Protein AF-A0A6C0CA56-F1 (afdb_monomer_lite)

Radius of gyration: 20.07 Å; chains: 1; bounding box: 47×35×58 Å

Organism: NCBI:txid1070528

Secondary structure (DSSP, 8-state):
------EEEEEEEEEEEEEEEE-SSS-EEEEEEEEEEEEEEEEEEEEEEE-SEEEEEEEEEE--EEEEEE--EEEEEEEEEEEEEEEEEE--EEEEEEEEEEEEE--B-SSS-B---EE--EEEEEEEEEEEEEEEEEES-EEEEEEEEEEEEEEEEEES-EEEEEEEEEEEEEEEEEEEEEEEEEEEEEEEEEEEEEEEEEEEEEEEEEEEEEEEEEEEEEEEE-SEEEEEEEEEEEESSEEEE-SEEEEEE-----

pLDDT: mean 71.98, std 17.32, range [28.55, 93.06]

Sequence (258 aa):
MLFRNLFDFTGKNCIARRFEYVAGKNCIARRFEYVAGENCTAIRFECVNIGLFNVTDKICIAIRFECVNICPFNVTGKNCIARRFECVNIGPFNVTGKICIARRFECVSIARRFECVNIGPFNVTGKICIARRFECTNICPFNVTGKTCTARRFECAKICPFNVAGKNCIARRFECANIYLFNVTGKNCITRRFEYVNICLFNITCKNCIARRFECANIYLFNVTGKNCIARRFECDNICPFNVTGKNCIARFEYVNI

Structure (mmCIF, N/CA/C/O backbone):
data_AF-A0A6C0CA56-F1
#
_entry.id   AF-A0A6C0CA56-F1
#
loop_
_atom_site.group_PDB
_atom_site.id
_atom_site.type_symbol
_atom_site.label_atom_id
_atom_site.label_alt_id
_atom_site.label_comp_id
_atom_site.label_asym_id
_atom_site.label_entity_id
_atom_site.label_seq_id
_atom_site.pdbx_PDB_ins_code
_atom_site.Cartn_x
_atom_site.Cartn_y
_atom_site.Cartn_z
_atom_site.occupancy
_atom_site.B_iso_or_equiv
_atom_site.auth_seq_id
_atom_site.auth_comp_id
_atom_site.auth_asym_id
_atom_site.auth_atom_id
_atom_site.pdbx_PDB_model_num
ATOM 1 N N . MET A 1 1 ? 5.883 -14.970 -30.082 1.00 30.45 1 MET A N 1
ATOM 2 C CA . MET A 1 1 ? 5.467 -13.550 -30.073 1.00 30.45 1 MET A CA 1
ATOM 3 C C . MET A 1 1 ? 6.719 -12.719 -29.824 1.00 30.45 1 MET A C 1
ATOM 5 O O . MET A 1 1 ? 7.341 -12.901 -28.787 1.00 30.45 1 MET A O 1
ATOM 9 N N . LEU A 1 2 ? 7.159 -11.928 -30.805 1.00 28.55 2 LEU A N 1
ATOM 10 C CA . LEU A 1 2 ? 8.339 -11.063 -30.687 1.00 28.55 2 LEU A CA 1
ATOM 11 C C . LEU A 1 2 ? 8.009 -9.900 -29.739 1.00 28.55 2 LEU A C 1
ATOM 13 O O . LEU A 1 2 ? 7.189 -9.051 -30.084 1.00 28.55 2 LEU A O 1
ATOM 17 N N . PHE A 1 3 ? 8.622 -9.863 -28.554 1.00 35.88 3 PHE A N 1
ATOM 18 C CA . PHE A 1 3 ? 8.651 -8.649 -27.738 1.00 35.88 3 PHE A CA 1
ATOM 19 C C . PHE A 1 3 ? 9.532 -7.626 -28.469 1.00 35.88 3 PHE A C 1
ATOM 21 O O . PHE A 1 3 ? 10.742 -7.814 -28.586 1.00 35.88 3 PHE A O 1
ATOM 28 N N . ARG A 1 4 ? 8.923 -6.572 -29.025 1.00 36.69 4 ARG A N 1
ATOM 29 C CA . ARG A 1 4 ? 9.661 -5.388 -29.484 1.00 36.69 4 ARG A CA 1
ATOM 30 C C . ARG A 1 4 ? 10.005 -4.581 -28.235 1.00 36.69 4 ARG A C 1
ATOM 32 O O . ARG A 1 4 ? 9.112 -4.008 -27.627 1.00 36.69 4 ARG A O 1
ATOM 39 N N . ASN A 1 5 ? 11.275 -4.561 -27.844 1.00 44.81 5 ASN A N 1
ATOM 40 C CA . ASN A 1 5 ? 11.721 -3.762 -26.705 1.00 44.81 5 ASN A CA 1
ATOM 41 C C . ASN A 1 5 ? 11.685 -2.277 -27.108 1.00 44.81 5 ASN A C 1
ATOM 43 O O . ASN A 1 5 ? 12.534 -1.830 -27.879 1.00 44.81 5 ASN A O 1
ATOM 47 N N . LEU A 1 6 ? 10.680 -1.538 -26.635 1.00 46.81 6 LEU A N 1
ATOM 48 C CA . LEU A 1 6 ? 10.557 -0.091 -26.824 1.00 46.81 6 LEU A CA 1
ATOM 49 C C . LEU A 1 6 ? 10.975 0.603 -25.520 1.00 46.81 6 LEU A C 1
ATOM 51 O O . LEU A 1 6 ? 10.419 0.296 -24.464 1.00 46.81 6 LEU A O 1
ATOM 55 N N . PHE A 1 7 ? 11.947 1.513 -25.595 1.00 55.81 7 PHE A N 1
ATOM 56 C CA . PHE A 1 7 ? 12.409 2.318 -24.464 1.00 55.81 7 PHE A CA 1
ATOM 57 C C . PHE A 1 7 ? 12.315 3.797 -24.833 1.00 55.81 7 PHE A C 1
ATOM 59 O O . PHE A 1 7 ? 13.083 4.269 -25.667 1.00 55.81 7 PHE A O 1
ATOM 66 N N . ASP A 1 8 ? 11.402 4.521 -24.187 1.00 54.59 8 ASP A N 1
ATOM 67 C CA . ASP A 1 8 ? 11.171 5.943 -24.459 1.00 54.59 8 ASP A CA 1
ATOM 68 C C . ASP A 1 8 ? 11.558 6.801 -23.242 1.00 54.59 8 ASP A C 1
ATOM 70 O O . ASP A 1 8 ? 10.941 6.703 -22.172 1.00 54.59 8 ASP A O 1
ATOM 74 N N . PHE A 1 9 ? 12.559 7.670 -23.420 1.00 57.56 9 PHE A N 1
ATOM 75 C CA . PHE A 1 9 ? 12.998 8.666 -22.437 1.00 57.56 9 PHE A CA 1
ATOM 76 C C . PHE A 1 9 ? 12.739 10.082 -22.940 1.00 57.56 9 PHE A C 1
ATOM 78 O O . PHE A 1 9 ? 13.014 10.394 -24.096 1.00 57.56 9 PHE A O 1
ATOM 85 N N . THR A 1 10 ? 12.275 10.966 -22.060 1.00 50.28 10 THR A N 1
ATOM 86 C CA . THR A 1 10 ? 12.178 12.406 -22.342 1.00 50.28 10 THR A CA 1
ATOM 87 C C . THR A 1 10 ? 12.687 13.236 -21.164 1.00 50.28 10 THR A C 1
ATOM 89 O O . THR A 1 10 ? 12.633 12.793 -20.017 1.00 50.28 10 THR A O 1
ATOM 92 N N . GLY A 1 11 ? 13.205 14.433 -21.453 1.00 52.38 11 GLY A N 1
ATOM 93 C CA . GLY A 1 11 ? 13.788 15.363 -20.477 1.00 52.38 11 GLY A CA 1
ATOM 94 C C . GLY A 1 11 ? 15.074 16.010 -21.004 1.00 52.38 11 GLY A C 1
ATOM 95 O O . GLY A 1 11 ? 15.651 15.541 -21.986 1.00 52.38 11 GLY A O 1
ATOM 96 N N . LYS A 1 12 ? 15.519 17.113 -20.388 1.00 45.72 12 LYS A N 1
ATOM 97 C CA . LYS A 1 12 ? 16.787 17.763 -20.769 1.00 45.72 12 LYS A CA 1
ATOM 98 C C . LYS A 1 12 ? 17.943 17.002 -20.127 1.00 45.72 12 LYS A C 1
ATOM 100 O O . LYS A 1 12 ? 17.868 16.673 -18.952 1.00 45.72 12 LYS A O 1
ATOM 105 N N . ASN A 1 13 ? 19.016 16.741 -20.873 1.00 47.12 13 ASN A N 1
ATOM 106 C CA . ASN A 1 13 ? 20.221 16.066 -20.368 1.00 47.12 13 ASN A CA 1
ATOM 107 C C . ASN A 1 13 ? 19.969 14.686 -19.729 1.00 47.12 13 ASN A C 1
ATOM 109 O O . ASN A 1 13 ? 20.753 14.272 -18.880 1.00 47.12 13 ASN A O 1
ATOM 113 N N . CYS A 1 14 ? 18.895 13.974 -20.100 1.00 45.34 14 CYS A N 1
ATOM 114 C CA . CYS A 1 14 ? 18.674 12.617 -19.604 1.00 45.34 14 CYS A CA 1
ATOM 115 C C . CYS A 1 14 ? 19.701 11.663 -20.221 1.00 45.34 14 CYS A C 1
ATOM 117 O O . CYS A 1 14 ? 19.661 11.374 -21.415 1.00 45.34 14 CYS A O 1
ATOM 119 N N . ILE A 1 15 ? 20.621 11.175 -19.398 1.00 48.47 15 ILE A N 1
ATOM 120 C CA . ILE A 1 15 ? 21.641 10.200 -19.764 1.00 48.47 15 ILE A CA 1
ATOM 121 C C . ILE A 1 15 ? 21.194 8.837 -19.234 1.00 48.47 15 ILE A C 1
ATOM 123 O O . ILE A 1 15 ? 20.974 8.677 -18.032 1.00 48.47 15 ILE A O 1
ATOM 127 N N . ALA A 1 16 ? 21.098 7.851 -20.126 1.00 51.62 16 ALA A N 1
ATOM 128 C CA . ALA A 1 16 ? 21.010 6.439 -19.769 1.00 51.62 16 ALA A CA 1
ATOM 129 C C . ALA A 1 16 ? 22.415 5.822 -19.859 1.00 51.62 16 ALA A C 1
ATOM 131 O O . ALA A 1 16 ? 23.057 5.908 -20.907 1.00 51.62 16 ALA A O 1
ATOM 132 N N . ARG A 1 17 ? 22.923 5.225 -18.772 1.00 44.53 17 ARG A N 1
ATOM 133 C CA . ARG A 1 17 ? 24.236 4.547 -18.766 1.00 44.53 17 ARG A CA 1
ATOM 134 C C . ARG A 1 17 ? 24.103 3.030 -18.610 1.00 44.53 17 ARG A C 1
ATOM 136 O O . ARG A 1 17 ? 23.331 2.551 -17.784 1.00 44.53 17 ARG A O 1
ATOM 143 N N . ARG A 1 18 ? 24.949 2.332 -19.387 1.00 44.62 18 ARG A N 1
ATOM 144 C CA . ARG A 1 18 ? 25.208 0.880 -19.432 1.00 44.62 18 ARG A CA 1
ATOM 145 C C . ARG A 1 18 ? 24.004 0.031 -19.860 1.00 44.62 18 ARG A C 1
ATOM 147 O O . ARG A 1 18 ? 23.212 -0.406 -19.037 1.00 44.62 18 ARG A O 1
ATOM 154 N N . PHE A 1 19 ? 23.926 -0.232 -21.166 1.00 50.56 19 PHE A N 1
ATOM 155 C CA . PHE A 1 19 ? 23.014 -1.200 -21.775 1.00 50.56 19 PHE A CA 1
ATOM 156 C C . PHE A 1 19 ? 23.756 -2.523 -21.977 1.00 50.56 19 PHE A C 1
ATOM 158 O O . PHE A 1 19 ? 24.541 -2.654 -22.912 1.00 50.56 19 PHE A O 1
ATOM 165 N N . GLU A 1 20 ? 23.519 -3.513 -21.121 1.00 41.56 20 GLU A N 1
ATOM 166 C CA . GLU A 1 20 ? 23.962 -4.884 -21.401 1.00 41.56 20 GLU A CA 1
ATOM 167 C C . GLU A 1 20 ? 22.787 -5.674 -21.985 1.00 41.56 20 GLU A C 1
ATOM 169 O O . GLU A 1 20 ? 21.896 -6.138 -21.265 1.00 41.56 20 GLU A O 1
ATOM 174 N N . TYR A 1 21 ? 22.774 -5.774 -23.318 1.00 40.03 21 TYR A N 1
ATOM 175 C CA . TYR A 1 21 ? 21.826 -6.578 -24.086 1.00 40.03 21 TYR A CA 1
ATOM 176 C C . TYR A 1 21 ? 22.416 -7.970 -24.326 1.00 40.03 21 TYR A C 1
ATOM 178 O O . TYR A 1 21 ? 23.494 -8.094 -24.904 1.00 40.03 21 TYR A O 1
ATOM 186 N N . VAL A 1 22 ? 21.707 -9.023 -23.915 1.00 33.75 22 VAL A N 1
ATOM 187 C CA . VAL A 1 22 ? 22.013 -10.395 -24.347 1.00 33.75 22 VAL A CA 1
ATOM 188 C C . VAL A 1 22 ? 20.868 -10.860 -25.238 1.00 33.75 22 VAL A C 1
ATOM 190 O O . VAL A 1 22 ? 19.745 -11.056 -24.770 1.00 33.75 22 VAL A O 1
ATOM 193 N N . ALA A 1 23 ? 21.149 -11.004 -26.534 1.00 32.09 23 ALA A N 1
ATOM 194 C CA . ALA A 1 23 ? 20.201 -11.533 -27.503 1.00 32.09 23 ALA A CA 1
ATOM 195 C C . ALA A 1 23 ? 19.952 -13.023 -27.217 1.00 32.09 23 ALA A C 1
ATOM 197 O O . ALA A 1 23 ? 20.856 -13.848 -27.312 1.00 32.09 23 ALA A O 1
ATOM 198 N N . GLY A 1 24 ? 18.719 -13.372 -26.866 1.00 32.03 24 GLY A N 1
ATOM 199 C CA . GLY A 1 24 ? 18.265 -14.747 -26.679 1.00 32.03 24 GLY A CA 1
ATOM 200 C C . GLY A 1 24 ? 16.739 -14.802 -26.685 1.00 32.03 24 GLY A C 1
ATOM 201 O O . GLY A 1 24 ? 16.084 -13.768 -26.541 1.00 32.03 24 GLY A O 1
ATOM 202 N N . LYS A 1 25 ? 16.152 -16.001 -26.840 1.00 28.66 25 LYS A N 1
ATOM 203 C CA . LYS A 1 25 ? 14.685 -16.222 -26.911 1.00 28.66 25 LYS A CA 1
ATOM 204 C C . LYS A 1 25 ? 13.897 -15.608 -25.733 1.00 28.66 25 LYS A C 1
ATOM 206 O O . LYS A 1 25 ? 12.698 -15.389 -25.863 1.00 28.66 25 LYS A O 1
ATOM 211 N N . ASN A 1 26 ? 14.586 -15.265 -24.643 1.00 33.22 26 ASN A N 1
ATOM 212 C CA . ASN A 1 26 ? 14.117 -14.437 -23.539 1.00 33.22 26 ASN A CA 1
ATOM 213 C C . ASN A 1 26 ? 14.968 -13.154 -23.507 1.00 33.22 26 ASN A C 1
ATOM 215 O O . ASN A 1 26 ? 16.133 -13.208 -23.123 1.00 33.22 26 ASN A O 1
ATOM 219 N N . CYS A 1 27 ? 14.427 -12.007 -23.927 1.00 33.91 27 CYS A N 1
ATOM 220 C CA . CYS A 1 27 ? 15.150 -10.731 -23.865 1.00 33.91 27 CYS A CA 1
ATOM 221 C C . CYS A 1 27 ? 15.417 -10.340 -22.400 1.00 33.91 27 CYS A C 1
ATOM 223 O O . CYS A 1 27 ? 14.483 -10.004 -21.672 1.00 33.91 27 CYS A O 1
ATOM 225 N N . ILE A 1 28 ? 16.682 -10.371 -21.971 1.00 33.94 28 ILE A N 1
ATOM 226 C CA . ILE A 1 28 ? 17.125 -9.933 -20.640 1.00 33.94 28 ILE A CA 1
ATOM 227 C C . ILE A 1 28 ? 17.873 -8.607 -20.814 1.00 33.94 28 ILE A C 1
ATOM 229 O O . ILE A 1 28 ? 18.960 -8.591 -21.391 1.00 33.94 28 ILE A O 1
ATOM 233 N N . ALA A 1 29 ? 17.324 -7.503 -20.300 1.00 41.00 29 ALA A N 1
ATOM 234 C CA . ALA A 1 29 ? 18.109 -6.290 -20.078 1.00 41.00 29 ALA A CA 1
ATOM 235 C C . ALA A 1 29 ? 18.867 -6.482 -18.757 1.00 41.00 29 ALA A C 1
ATOM 237 O O . ALA A 1 29 ? 18.287 -6.354 -17.676 1.00 41.00 29 ALA A O 1
ATOM 238 N N . ARG A 1 30 ? 20.148 -6.873 -18.827 1.00 35.72 30 ARG A N 1
ATOM 239 C CA . ARG A 1 30 ? 20.917 -7.292 -17.637 1.00 35.72 30 ARG A CA 1
ATOM 240 C C . ARG A 1 30 ? 21.148 -6.158 -16.637 1.00 35.72 30 ARG A C 1
ATOM 242 O O . ARG A 1 30 ? 21.208 -6.411 -15.435 1.00 35.72 30 ARG A O 1
ATOM 249 N N . ARG A 1 31 ? 21.243 -4.916 -17.108 1.00 39.56 31 ARG A N 1
ATOM 250 C CA . ARG A 1 31 ? 21.427 -3.724 -16.274 1.00 39.56 31 ARG A CA 1
ATOM 251 C C . ARG A 1 31 ? 20.832 -2.504 -16.956 1.00 39.56 31 ARG A C 1
ATOM 253 O O . ARG A 1 31 ? 21.108 -2.274 -18.126 1.00 39.56 31 ARG A O 1
ATOM 260 N N . PHE A 1 32 ? 20.052 -1.736 -16.201 1.00 49.31 32 PHE A N 1
ATOM 261 C CA . PHE A 1 32 ? 19.703 -0.351 -16.497 1.00 49.31 32 PHE A CA 1
ATOM 262 C C . PHE A 1 32 ? 20.191 0.471 -15.298 1.00 49.31 32 PHE A C 1
ATOM 264 O O . PHE A 1 32 ? 19.445 0.744 -14.363 1.00 49.31 32 PHE A O 1
ATOM 271 N N . GLU A 1 33 ? 21.490 0.776 -15.247 1.00 45.19 33 GLU A N 1
ATOM 272 C CA . GLU A 1 33 ? 22.094 1.267 -13.998 1.00 45.19 33 GLU A CA 1
ATOM 273 C C . GLU A 1 33 ? 21.502 2.614 -13.546 1.00 45.19 33 GLU A C 1
ATOM 275 O O . GLU A 1 33 ? 21.349 2.829 -12.338 1.00 45.19 33 GLU A O 1
ATOM 280 N N . TYR A 1 34 ? 21.158 3.511 -14.485 1.00 48.28 34 TYR A N 1
ATOM 281 C CA . TYR A 1 34 ? 20.773 4.881 -14.143 1.00 48.28 34 TYR A CA 1
ATOM 282 C C . TYR A 1 34 ? 20.127 5.671 -15.295 1.00 48.28 34 TYR A C 1
ATOM 284 O O . TYR A 1 34 ? 20.637 5.647 -16.418 1.00 48.28 34 TYR A O 1
ATOM 292 N N . VAL A 1 35 ? 19.067 6.431 -14.989 1.00 55.91 35 VAL A N 1
ATOM 293 C CA . VAL A 1 35 ? 18.536 7.536 -15.811 1.00 55.91 35 VAL A CA 1
ATOM 294 C C . VAL A 1 35 ? 18.594 8.820 -14.984 1.00 55.91 35 VAL A C 1
ATOM 296 O O . VAL A 1 35 ? 17.941 8.896 -13.939 1.00 55.91 35 VAL A O 1
ATOM 299 N N . ALA A 1 36 ? 19.339 9.826 -15.447 1.00 46.50 36 ALA A N 1
ATOM 300 C CA . ALA A 1 36 ? 19.380 11.145 -14.808 1.00 46.50 36 ALA A CA 1
ATOM 301 C C . ALA A 1 36 ? 19.593 12.290 -15.782 1.00 46.50 36 ALA A C 1
ATOM 303 O O . ALA A 1 36 ? 20.256 12.112 -16.797 1.00 46.50 36 ALA A O 1
ATOM 304 N N . GLY A 1 37 ? 19.062 13.456 -15.425 1.00 49.91 37 GLY A N 1
ATOM 305 C CA . GLY A 1 37 ? 19.016 14.677 -16.226 1.00 49.91 37 GLY A CA 1
ATOM 306 C C . GLY A 1 37 ? 18.205 15.742 -15.488 1.00 49.91 37 GLY A C 1
ATOM 307 O O . GLY A 1 37 ? 18.256 15.777 -14.264 1.00 49.91 37 GLY A O 1
ATOM 308 N N . GLU A 1 38 ? 17.485 16.598 -16.213 1.00 49.91 38 GLU A N 1
ATOM 309 C CA . GLU A 1 38 ? 16.413 17.449 -15.689 1.00 49.91 38 GLU A CA 1
ATOM 310 C C . GLU A 1 38 ? 15.056 17.029 -16.278 1.00 49.91 38 GLU A C 1
ATOM 312 O O . GLU A 1 38 ? 14.842 17.060 -17.497 1.00 49.91 38 GLU A O 1
ATOM 317 N N . ASN A 1 39 ? 14.096 16.742 -15.395 1.00 55.94 39 ASN A N 1
ATOM 318 C CA . ASN A 1 39 ? 12.737 16.293 -15.719 1.00 55.94 39 ASN A CA 1
ATOM 319 C C . ASN A 1 39 ? 12.683 14.930 -16.425 1.00 55.94 39 ASN A C 1
ATOM 321 O O . ASN A 1 39 ? 11.857 14.734 -17.324 1.00 55.94 39 ASN A O 1
ATOM 325 N N . CYS A 1 40 ? 13.532 13.984 -16.022 1.00 54.16 40 CYS A N 1
ATOM 326 C CA . CYS A 1 40 ? 13.553 12.673 -16.654 1.00 54.16 40 CYS A CA 1
ATOM 327 C C . CYS A 1 40 ? 12.242 11.898 -16.473 1.00 54.16 40 CYS A C 1
ATOM 329 O O . CYS A 1 40 ? 11.781 11.580 -15.370 1.00 54.16 40 CYS A O 1
ATOM 331 N N . THR A 1 41 ? 11.660 11.560 -17.619 1.00 57.69 41 THR A N 1
ATOM 332 C CA . THR A 1 41 ? 10.446 10.766 -17.740 1.00 57.69 41 THR A CA 1
ATOM 333 C C . THR A 1 41 ? 10.766 9.478 -18.490 1.00 57.69 41 THR A C 1
ATOM 335 O O . THR A 1 41 ? 11.118 9.493 -19.666 1.00 57.69 41 THR A O 1
ATOM 338 N N . ALA A 1 42 ? 10.626 8.357 -17.791 1.00 59.66 42 ALA A N 1
ATOM 339 C CA . ALA A 1 42 ? 10.621 7.003 -18.325 1.00 59.66 42 ALA A CA 1
ATOM 340 C C . ALA A 1 42 ? 9.186 6.665 -18.771 1.00 59.66 42 ALA A C 1
ATOM 342 O O . ALA A 1 42 ? 8.300 6.461 -17.932 1.00 59.66 42 ALA A O 1
ATOM 343 N N . ILE A 1 43 ? 8.929 6.661 -20.083 1.00 53.94 43 ILE A N 1
ATOM 344 C CA . ILE A 1 43 ? 7.562 6.625 -20.628 1.00 53.94 43 ILE A CA 1
ATOM 345 C C . ILE A 1 43 ? 7.023 5.194 -20.743 1.00 53.94 43 ILE A C 1
ATOM 347 O O . ILE A 1 43 ? 5.900 4.936 -20.300 1.00 53.94 43 ILE A O 1
ATOM 351 N N . ARG A 1 44 ? 7.790 4.263 -21.321 1.00 61.19 44 ARG A N 1
ATOM 352 C CA . ARG A 1 44 ? 7.344 2.879 -21.537 1.00 61.19 44 ARG A CA 1
ATOM 353 C C . ARG A 1 44 ? 8.518 1.907 -21.545 1.00 61.19 44 ARG A C 1
ATOM 355 O O . ARG A 1 44 ? 9.530 2.189 -22.178 1.00 61.19 44 ARG A O 1
ATOM 362 N N . PHE A 1 45 ? 8.345 0.790 -20.842 1.00 62.72 45 PHE A N 1
ATOM 363 C CA . PHE A 1 45 ? 9.278 -0.332 -20.796 1.00 62.72 45 PHE A CA 1
ATOM 364 C C . PHE A 1 45 ? 8.513 -1.633 -20.991 1.00 62.72 45 PHE A C 1
ATOM 366 O O . PHE A 1 45 ? 7.627 -1.956 -20.198 1.00 62.72 45 PHE A O 1
ATOM 373 N N . GLU A 1 46 ? 8.888 -2.378 -22.024 1.00 62.19 46 GLU A N 1
ATOM 374 C CA . GLU A 1 46 ? 8.388 -3.725 -22.291 1.00 62.19 46 GLU A CA 1
ATOM 375 C C . GLU A 1 46 ? 9.577 -4.667 -22.417 1.00 62.19 46 GLU A C 1
ATOM 377 O O . GLU A 1 46 ? 10.381 -4.525 -23.337 1.00 62.19 46 GLU A O 1
ATOM 382 N N . CYS A 1 47 ? 9.718 -5.609 -21.488 1.00 57.84 47 CYS A N 1
ATOM 383 C CA . CYS A 1 47 ? 10.749 -6.642 -21.580 1.00 57.84 47 CYS A CA 1
ATOM 384 C C . CYS A 1 47 ? 10.422 -7.835 -20.675 1.00 57.84 47 CYS A C 1
ATOM 386 O O . CYS A 1 47 ? 9.540 -7.765 -19.829 1.00 57.84 47 CYS A O 1
ATOM 388 N N . VAL A 1 48 ? 11.135 -8.951 -20.830 1.00 60.62 48 VAL A N 1
ATOM 389 C CA . VAL A 1 48 ? 10.916 -10.128 -19.974 1.00 60.62 48 VAL A CA 1
ATOM 390 C C . VAL A 1 48 ? 11.466 -9.861 -18.571 1.00 60.62 48 VAL A C 1
ATOM 392 O O . VAL A 1 48 ? 10.743 -10.016 -17.591 1.00 60.62 48 VAL A O 1
ATOM 395 N N . ASN A 1 49 ? 12.719 -9.410 -18.475 1.00 62.16 49 ASN A N 1
ATOM 396 C CA . ASN A 1 49 ? 13.399 -9.144 -17.209 1.00 62.16 49 ASN A CA 1
ATOM 397 C C . ASN A 1 49 ? 14.105 -7.779 -17.245 1.00 62.16 49 ASN A C 1
ATOM 399 O O . ASN A 1 49 ? 14.922 -7.549 -18.142 1.00 62.16 49 ASN A O 1
ATOM 403 N N . ILE A 1 50 ? 13.850 -6.929 -16.244 1.00 64.62 50 ILE A N 1
ATOM 404 C CA . ILE A 1 50 ? 14.641 -5.722 -15.956 1.00 64.62 50 ILE A CA 1
ATOM 405 C C . ILE A 1 50 ? 15.565 -6.022 -14.776 1.00 64.62 50 ILE A C 1
ATOM 407 O O . ILE A 1 50 ? 15.102 -6.484 -13.734 1.00 64.62 50 ILE A O 1
ATOM 411 N N . GLY A 1 51 ? 16.862 -5.737 -14.929 1.00 64.56 51 GLY A N 1
ATOM 412 C CA . GLY A 1 51 ? 17.814 -5.668 -13.815 1.00 64.56 51 GLY A CA 1
ATOM 413 C C . GLY A 1 51 ? 17.497 -4.540 -12.817 1.00 64.56 51 GLY A C 1
ATOM 414 O O . GLY A 1 51 ? 16.383 -4.030 -12.756 1.00 64.56 51 GLY A O 1
ATOM 415 N N . LEU A 1 52 ? 18.471 -4.150 -11.991 1.00 68.81 52 LEU A N 1
ATOM 416 C CA . LEU A 1 52 ? 18.341 -2.939 -11.165 1.00 68.81 52 LEU A CA 1
ATOM 417 C C . LEU A 1 52 ? 17.937 -1.760 -12.063 1.00 68.81 52 LEU A C 1
ATOM 419 O O . LEU A 1 52 ? 18.561 -1.580 -13.110 1.00 68.81 52 LEU A O 1
ATOM 423 N N . PHE A 1 53 ? 16.927 -0.991 -11.653 1.00 71.56 53 PHE A N 1
ATOM 424 C CA . PHE A 1 53 ? 16.427 0.168 -12.389 1.00 71.56 53 PHE A CA 1
ATOM 425 C C . PHE A 1 53 ? 16.329 1.386 -11.472 1.00 71.56 53 PHE A C 1
ATOM 427 O O . PHE A 1 53 ? 15.534 1.401 -10.532 1.00 71.56 53 PHE A O 1
ATOM 434 N N . ASN A 1 54 ? 17.122 2.421 -11.754 1.00 70.75 54 ASN A N 1
ATOM 435 C CA . ASN A 1 54 ? 17.148 3.655 -10.969 1.00 70.75 54 ASN A CA 1
ATOM 436 C C . ASN A 1 54 ? 16.796 4.871 -11.834 1.00 70.75 54 ASN A C 1
ATOM 438 O O . ASN A 1 54 ? 17.447 5.127 -12.848 1.00 70.75 54 ASN A O 1
ATOM 442 N N . VAL A 1 55 ? 15.824 5.663 -11.385 1.00 70.75 55 VAL A N 1
ATOM 443 C CA . VAL A 1 55 ? 15.515 6.992 -11.930 1.00 70.75 55 VAL A CA 1
ATOM 444 C C . VAL A 1 55 ? 15.819 8.017 -10.851 1.00 70.75 55 VAL A C 1
ATOM 446 O O . VAL A 1 55 ? 15.174 7.986 -9.799 1.00 70.75 55 VAL A O 1
ATOM 449 N N . THR A 1 56 ? 16.778 8.912 -11.093 1.00 67.62 56 THR A N 1
ATOM 450 C CA . THR A 1 56 ? 17.183 9.907 -10.091 1.00 67.62 56 THR A CA 1
ATOM 451 C C . THR A 1 56 ? 17.300 11.307 -10.676 1.00 67.62 56 THR A C 1
ATOM 453 O O . THR A 1 56 ? 18.113 11.547 -11.563 1.00 67.62 56 THR A O 1
ATOM 456 N N . ASP A 1 57 ? 16.495 12.240 -10.160 1.00 66.56 57 ASP A N 1
ATOM 457 C CA . ASP A 1 57 ? 16.369 13.617 -10.661 1.00 66.56 57 ASP A CA 1
ATOM 458 C C . ASP A 1 57 ? 15.465 14.466 -9.735 1.00 66.56 57 ASP A C 1
ATOM 460 O O . ASP A 1 57 ? 14.653 13.958 -8.969 1.00 66.56 57 ASP A O 1
ATOM 464 N N . LYS A 1 58 ? 15.507 15.794 -9.839 1.00 64.12 58 LYS A N 1
ATOM 465 C CA . LYS A 1 58 ? 14.533 16.730 -9.266 1.00 64.12 58 LYS A CA 1
ATOM 466 C C . LYS A 1 58 ? 13.083 16.344 -9.595 1.00 64.12 58 LYS A C 1
ATOM 468 O O . LYS A 1 58 ? 12.248 16.392 -8.690 1.00 64.12 58 LYS A O 1
ATOM 473 N N . ILE A 1 59 ? 12.764 15.950 -10.828 1.00 63.47 59 ILE A N 1
ATOM 474 C CA . ILE A 1 59 ? 11.444 15.404 -11.191 1.00 63.47 59 ILE A CA 1
ATOM 475 C C . ILE A 1 59 ? 11.644 14.072 -11.906 1.00 63.47 59 ILE A C 1
ATOM 477 O O . ILE A 1 59 ? 12.199 14.046 -12.995 1.00 63.47 59 ILE A O 1
ATOM 481 N N . CYS A 1 60 ? 11.157 12.990 -11.301 1.00 62.75 60 CYS A N 1
ATOM 482 C CA . CYS A 1 60 ? 11.254 11.640 -11.847 1.00 62.75 60 CYS A CA 1
ATOM 483 C C . CYS A 1 60 ? 9.863 11.081 -12.116 1.00 62.75 60 CYS A C 1
ATOM 485 O O . CYS A 1 60 ? 9.043 10.997 -11.196 1.00 62.75 60 CYS A O 1
ATOM 487 N N . ILE A 1 61 ? 9.593 10.653 -13.346 1.00 64.25 61 ILE A N 1
ATOM 488 C CA . ILE A 1 61 ? 8.305 10.047 -13.696 1.00 64.25 61 ILE A CA 1
ATOM 489 C C . ILE A 1 61 ? 8.543 8.720 -14.419 1.00 64.25 61 ILE A C 1
ATOM 491 O O . ILE A 1 61 ? 9.072 8.692 -15.519 1.00 64.25 61 ILE A O 1
ATOM 495 N N . ALA A 1 62 ? 8.103 7.623 -13.815 1.00 65.38 62 ALA A N 1
ATOM 496 C CA . ALA A 1 62 ? 7.995 6.293 -14.400 1.00 65.38 62 ALA A CA 1
ATOM 497 C C . ALA A 1 62 ? 6.523 6.042 -14.762 1.00 65.38 62 ALA A C 1
ATOM 499 O O . ALA A 1 62 ? 5.662 6.094 -13.882 1.00 65.38 62 ALA A O 1
ATOM 500 N N . ILE A 1 63 ? 6.207 5.851 -16.048 1.00 63.62 63 ILE A N 1
ATOM 501 C CA . ILE A 1 63 ? 4.820 5.908 -16.545 1.00 63.62 63 ILE A CA 1
ATOM 502 C C . ILE A 1 63 ? 4.175 4.550 -16.819 1.00 63.62 63 ILE A C 1
ATOM 504 O O . ILE A 1 63 ? 2.966 4.444 -16.578 1.00 63.62 63 ILE A O 1
ATOM 508 N N . ARG A 1 64 ? 4.906 3.594 -17.403 1.00 69.50 64 ARG A N 1
ATOM 509 C CA . ARG A 1 64 ? 4.364 2.280 -17.764 1.00 69.50 64 ARG A CA 1
ATOM 510 C C . ARG A 1 64 ? 5.459 1.220 -17.860 1.00 69.50 64 ARG A C 1
ATOM 512 O O . ARG A 1 64 ? 6.369 1.362 -18.675 1.00 69.50 64 ARG A O 1
ATOM 519 N N . PHE A 1 65 ? 5.330 0.167 -17.062 1.00 68.44 65 PHE A N 1
ATOM 520 C CA . PHE A 1 65 ? 6.230 -0.985 -17.057 1.00 68.44 65 PHE A CA 1
ATOM 521 C C . PHE A 1 65 ? 5.414 -2.264 -17.216 1.00 68.44 65 PHE A C 1
ATOM 523 O O . PHE A 1 65 ? 4.561 -2.555 -16.379 1.00 68.44 65 PHE A O 1
ATOM 530 N N . GLU A 1 66 ? 5.684 -3.002 -18.289 1.00 70.12 66 GLU A N 1
ATOM 531 C CA . GLU A 1 66 ? 5.080 -4.300 -18.592 1.00 70.12 66 GLU A CA 1
ATOM 532 C C . GLU A 1 66 ? 6.191 -5.346 -18.680 1.00 70.12 66 GLU A C 1
ATOM 534 O O . GLU A 1 66 ? 6.915 -5.414 -19.679 1.00 70.12 66 GLU A O 1
ATOM 539 N N . CYS A 1 67 ? 6.403 -6.108 -17.605 1.00 66.56 67 CYS A N 1
ATOM 540 C CA . CYS A 1 67 ? 7.544 -7.022 -17.501 1.00 66.56 67 CYS A CA 1
ATOM 541 C C . CYS A 1 67 ? 7.209 -8.310 -16.749 1.00 66.56 67 CYS A C 1
ATOM 543 O O . CYS A 1 67 ? 6.380 -8.299 -15.853 1.00 66.56 67 CYS A O 1
ATOM 545 N N . VAL A 1 68 ? 7.896 -9.428 -17.017 1.00 67.50 68 VAL A N 1
ATOM 546 C CA . VAL A 1 68 ? 7.738 -10.615 -16.150 1.00 67.50 68 VAL A CA 1
ATOM 547 C C . VAL A 1 68 ? 8.375 -10.328 -14.794 1.00 67.50 68 VAL A C 1
ATOM 549 O O . VAL A 1 68 ? 7.707 -10.418 -13.770 1.00 67.50 68 VAL A O 1
ATOM 552 N N . ASN A 1 69 ? 9.654 -9.946 -14.786 1.00 68.38 69 ASN A N 1
ATOM 553 C CA . ASN A 1 69 ? 10.397 -9.692 -13.558 1.00 68.38 69 ASN A CA 1
ATOM 554 C C . ASN A 1 69 ? 11.074 -8.321 -13.589 1.00 68.38 69 ASN A C 1
ATOM 556 O O . ASN A 1 69 ? 11.723 -7.955 -14.570 1.00 68.38 69 ASN A O 1
ATOM 560 N N . ILE A 1 70 ? 10.979 -7.595 -12.482 1.00 71.62 70 ILE A N 1
ATOM 561 C CA . ILE A 1 70 ? 11.720 -6.360 -12.232 1.00 71.62 70 ILE A CA 1
ATOM 562 C C . ILE A 1 70 ? 12.587 -6.592 -10.994 1.00 71.62 70 ILE A C 1
ATOM 564 O O . ILE A 1 70 ? 12.070 -6.760 -9.894 1.00 71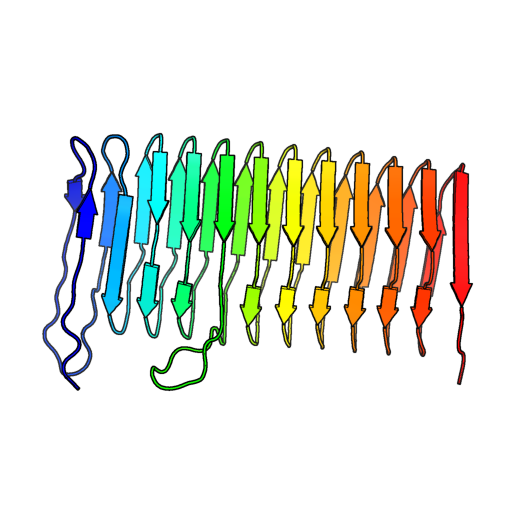.62 70 ILE A O 1
ATOM 568 N N . CYS A 1 71 ? 13.909 -6.622 -11.156 1.00 70.44 71 CYS A N 1
ATOM 569 C CA . CYS A 1 71 ? 14.859 -6.491 -10.046 1.00 70.44 71 CYS A CA 1
ATOM 570 C C . CYS A 1 71 ? 14.758 -5.059 -9.455 1.00 70.44 71 CYS A C 1
ATOM 572 O O . CYS A 1 71 ? 14.008 -4.258 -9.998 1.00 70.44 71 CYS A O 1
ATOM 574 N N . PRO A 1 72 ? 15.412 -4.706 -8.326 1.00 78.06 72 PRO A N 1
ATOM 575 C CA . PRO A 1 72 ? 15.024 -3.530 -7.539 1.00 78.06 72 PRO A CA 1
ATOM 576 C C . PRO A 1 72 ? 14.759 -2.262 -8.370 1.00 78.06 72 PRO A C 1
ATOM 578 O O . PRO A 1 72 ? 15.559 -1.897 -9.231 1.00 78.06 72 PRO A O 1
ATOM 581 N N . PHE A 1 73 ? 13.636 -1.599 -8.103 1.00 78.62 73 PHE A N 1
ATOM 582 C CA . PHE A 1 73 ? 13.160 -0.439 -8.848 1.00 78.62 73 PHE A CA 1
ATOM 583 C C . PHE A 1 73 ? 13.126 0.783 -7.939 1.00 78.62 73 PHE A C 1
ATOM 585 O O . PHE A 1 73 ? 12.348 0.830 -6.986 1.00 78.62 73 PHE A O 1
ATOM 592 N N . ASN A 1 74 ? 13.946 1.790 -8.229 1.00 77.69 74 ASN A N 1
ATOM 593 C CA . ASN A 1 74 ? 14.081 2.972 -7.387 1.00 77.69 74 ASN A CA 1
ATOM 594 C C . ASN A 1 74 ? 13.802 4.252 -8.180 1.00 77.69 74 ASN A C 1
ATOM 596 O O . ASN A 1 74 ? 14.390 4.492 -9.231 1.00 77.69 74 ASN A O 1
ATOM 600 N N . VAL A 1 75 ? 12.947 5.116 -7.636 1.00 76.69 75 VAL A N 1
ATOM 601 C CA . VAL A 1 75 ? 12.653 6.453 -8.167 1.00 76.69 75 VAL A CA 1
ATOM 602 C C . VAL A 1 75 ? 12.959 7.476 -7.082 1.00 76.69 75 VAL A C 1
ATOM 604 O O . VAL A 1 75 ? 12.221 7.578 -6.100 1.00 76.69 75 VAL A O 1
ATOM 607 N N . THR A 1 76 ? 14.042 8.232 -7.238 1.00 75.19 76 THR A N 1
ATOM 608 C CA . THR A 1 76 ? 14.562 9.134 -6.201 1.00 75.19 76 THR A CA 1
ATOM 609 C C . THR A 1 76 ? 14.638 10.570 -6.694 1.00 75.19 76 THR A C 1
ATOM 611 O O . THR A 1 76 ? 15.223 10.850 -7.729 1.00 75.19 76 THR A O 1
ATOM 614 N N . GLY A 1 77 ? 14.080 11.521 -5.952 1.00 69.12 77 GLY A N 1
ATOM 615 C CA . GLY A 1 77 ? 13.973 12.875 -6.480 1.00 69.12 77 GLY A CA 1
ATOM 616 C C . GLY A 1 77 ? 13.226 13.870 -5.622 1.00 69.12 77 GLY A C 1
ATOM 617 O O . GLY A 1 77 ? 12.811 13.567 -4.514 1.00 69.12 77 GLY A O 1
ATOM 618 N N . LYS A 1 78 ? 13.009 15.098 -6.103 1.00 70.00 78 LYS A N 1
ATOM 619 C CA . LYS A 1 78 ? 12.156 16.053 -5.366 1.00 70.00 78 LYS A CA 1
ATOM 620 C C . LYS A 1 78 ? 10.679 15.707 -5.562 1.00 70.00 78 LYS A C 1
ATOM 622 O O . LYS A 1 78 ? 9.941 15.667 -4.579 1.00 70.00 78 LYS A O 1
ATOM 627 N N . ASN A 1 79 ? 10.267 15.434 -6.798 1.00 72.62 79 ASN A N 1
ATOM 628 C CA . ASN A 1 79 ? 8.916 15.006 -7.152 1.00 72.62 79 ASN A CA 1
ATOM 629 C C . ASN A 1 79 ? 8.986 13.698 -7.946 1.00 72.62 79 ASN A C 1
ATOM 631 O O . ASN A 1 79 ? 9.413 13.700 -9.097 1.00 72.62 79 ASN A O 1
ATOM 635 N N . CYS A 1 80 ? 8.547 12.601 -7.341 1.00 68.88 80 CYS A N 1
ATOM 636 C CA . CYS A 1 80 ? 8.652 11.262 -7.902 1.00 68.88 80 CYS A CA 1
ATOM 637 C C . CYS A 1 80 ? 7.270 10.679 -8.165 1.00 68.88 80 CYS A C 1
ATOM 639 O O . CYS A 1 80 ? 6.405 10.673 -7.283 1.00 68.88 80 CYS A O 1
ATOM 641 N N . ILE A 1 81 ? 7.065 10.160 -9.372 1.00 69.69 81 ILE A N 1
ATOM 642 C CA . ILE A 1 81 ? 5.835 9.489 -9.770 1.00 69.69 81 ILE A CA 1
ATOM 643 C C . ILE A 1 81 ? 6.191 8.133 -10.369 1.00 69.69 81 ILE A C 1
ATOM 645 O O . ILE A 1 81 ? 6.883 8.060 -11.372 1.00 69.69 81 ILE A O 1
ATOM 649 N N . ALA A 1 82 ? 5.658 7.072 -9.783 1.00 69.44 82 ALA A N 1
ATOM 650 C CA . ALA A 1 82 ? 5.613 5.735 -10.343 1.00 69.44 82 ALA A CA 1
ATOM 651 C C . ALA A 1 82 ? 4.164 5.426 -10.718 1.00 69.44 82 ALA A C 1
ATOM 653 O O . ALA A 1 82 ? 3.264 5.484 -9.875 1.00 69.44 82 ALA A O 1
ATOM 654 N N . ARG A 1 83 ? 3.908 5.143 -11.989 1.00 72.88 83 ARG A N 1
ATOM 655 C CA . ARG A 1 83 ? 2.572 4.918 -12.527 1.00 72.88 83 ARG A CA 1
ATOM 656 C C . ARG A 1 83 ? 2.562 3.634 -13.356 1.00 72.88 83 ARG A C 1
ATOM 658 O O . ARG A 1 83 ? 3.496 3.428 -14.110 1.00 72.88 83 ARG A O 1
ATOM 665 N N . ARG A 1 84 ? 1.491 2.839 -13.227 1.00 71.94 84 ARG A N 1
ATOM 666 C CA . ARG A 1 84 ? 1.163 1.662 -14.062 1.00 71.94 84 ARG A CA 1
ATOM 667 C C . ARG A 1 84 ? 2.302 0.651 -14.186 1.00 71.94 84 ARG A C 1
ATOM 669 O O . ARG A 1 84 ? 3.062 0.670 -15.150 1.00 71.94 84 ARG A O 1
ATOM 676 N N . PHE A 1 85 ? 2.359 -0.244 -13.212 1.00 71.25 85 PHE A N 1
ATOM 677 C CA . PHE A 1 85 ? 3.211 -1.427 -13.255 1.00 71.25 85 PHE A CA 1
ATOM 678 C C . PHE A 1 85 ? 2.317 -2.648 -13.414 1.00 71.25 85 PHE A C 1
ATOM 680 O O . PHE A 1 85 ? 1.434 -2.881 -12.590 1.00 71.25 85 PHE A O 1
ATOM 687 N N . GLU A 1 86 ? 2.547 -3.372 -14.498 1.00 72.38 86 GLU A N 1
ATOM 688 C CA . GLU A 1 86 ? 1.862 -4.600 -14.886 1.00 72.38 86 GLU A CA 1
ATOM 689 C C . GLU A 1 86 ? 2.963 -5.662 -14.983 1.00 72.38 86 GLU A C 1
ATOM 691 O O . GLU A 1 86 ? 3.547 -5.877 -16.046 1.00 72.38 86 GLU A O 1
ATOM 696 N N . CYS A 1 87 ? 3.380 -6.225 -13.843 1.00 71.56 87 CYS A N 1
ATOM 697 C CA . CYS A 1 87 ? 4.530 -7.132 -13.797 1.00 71.56 87 CYS A CA 1
ATOM 698 C C . CYS A 1 87 ? 4.290 -8.348 -12.918 1.00 71.56 87 CYS A C 1
ATOM 700 O O . CYS A 1 87 ? 3.678 -8.175 -11.882 1.00 71.56 87 CYS A O 1
ATOM 702 N N . VAL A 1 88 ? 4.820 -9.534 -13.252 1.00 71.81 88 VAL A N 1
ATOM 703 C CA . VAL A 1 88 ? 4.603 -10.747 -12.426 1.00 71.81 88 VAL A CA 1
ATOM 704 C C . VAL A 1 88 ? 5.313 -10.682 -11.082 1.00 71.81 88 VAL A C 1
ATOM 706 O O . VAL A 1 88 ? 4.680 -10.856 -10.039 1.00 71.81 88 VAL A O 1
ATOM 709 N N . ASN A 1 89 ? 6.616 -10.410 -11.101 1.00 74.31 89 ASN A N 1
ATOM 710 C CA . ASN A 1 89 ? 7.415 -10.261 -9.895 1.00 74.31 89 ASN A CA 1
ATOM 711 C C . ASN A 1 89 ? 8.115 -8.906 -9.900 1.00 74.31 89 ASN A C 1
ATOM 713 O O . ASN A 1 89 ? 8.867 -8.575 -10.817 1.00 74.31 89 ASN A O 1
ATOM 717 N N . ILE A 1 90 ? 7.907 -8.138 -8.841 1.00 77.56 90 ILE A N 1
ATOM 718 C CA . ILE A 1 90 ? 8.609 -6.885 -8.592 1.00 77.56 90 ILE A CA 1
ATOM 719 C C . ILE A 1 90 ? 9.481 -7.114 -7.363 1.00 77.56 90 ILE A C 1
ATOM 721 O O . ILE A 1 90 ? 8.991 -7.526 -6.316 1.00 77.56 90 ILE A O 1
ATOM 725 N N . GLY A 1 91 ? 10.780 -6.866 -7.484 1.00 79.12 91 GLY A N 1
ATOM 726 C CA . GLY A 1 91 ? 11.702 -6.826 -6.357 1.00 79.12 91 GLY A CA 1
ATOM 727 C C . GLY A 1 91 ? 11.403 -5.643 -5.427 1.00 79.12 91 GLY A C 1
ATOM 728 O O . GLY A 1 91 ? 10.311 -5.076 -5.451 1.00 79.12 91 GLY A O 1
ATOM 729 N N . PRO A 1 92 ? 12.368 -5.224 -4.596 1.00 83.00 92 PRO A N 1
ATOM 730 C CA . PRO A 1 92 ? 12.223 -4.007 -3.809 1.00 83.00 92 PRO A CA 1
ATOM 731 C C . PRO A 1 92 ? 11.849 -2.810 -4.695 1.00 83.00 92 PRO A C 1
ATOM 733 O O . PRO A 1 92 ? 12.542 -2.518 -5.668 1.00 83.00 92 PRO A O 1
ATOM 736 N N . PHE A 1 93 ? 10.763 -2.122 -4.359 1.00 83.88 93 PHE A N 1
ATOM 737 C CA . PHE A 1 93 ? 10.223 -0.990 -5.097 1.00 83.88 93 PHE A CA 1
ATOM 738 C C . PHE A 1 93 ? 10.224 0.250 -4.209 1.00 83.88 93 PHE A C 1
ATOM 740 O O . PHE A 1 93 ? 9.472 0.322 -3.238 1.00 83.88 93 PHE A O 1
ATOM 747 N N . ASN A 1 94 ? 11.039 1.248 -4.537 1.00 81.56 94 ASN A N 1
ATOM 748 C CA . ASN A 1 94 ? 11.225 2.429 -3.703 1.00 81.56 94 ASN A CA 1
ATOM 749 C C . ASN A 1 94 ? 10.911 3.717 -4.470 1.00 81.56 94 ASN A C 1
ATOM 751 O O . ASN A 1 94 ? 11.453 3.967 -5.544 1.00 81.56 94 ASN A O 1
ATOM 755 N N . VAL A 1 95 ? 10.080 4.580 -3.886 1.00 80.62 95 VAL A N 1
ATOM 756 C CA . VAL A 1 95 ? 9.817 5.939 -4.383 1.00 80.62 95 VAL A CA 1
ATOM 757 C C . VAL A 1 95 ? 10.139 6.932 -3.276 1.00 80.62 95 VAL A C 1
ATOM 759 O O . VAL A 1 95 ? 9.399 7.040 -2.296 1.00 80.62 95 VAL A O 1
ATOM 762 N N . THR A 1 96 ? 11.224 7.681 -3.441 1.00 81.12 96 THR A N 1
ATOM 763 C CA . THR A 1 96 ? 11.781 8.544 -2.394 1.00 81.12 96 THR A CA 1
ATOM 764 C C . THR A 1 96 ? 11.881 9.987 -2.865 1.00 81.12 96 THR A C 1
ATOM 766 O O . THR A 1 96 ? 12.338 10.256 -3.974 1.00 81.12 96 THR A O 1
ATOM 769 N N . GLY A 1 97 ? 11.469 10.936 -2.021 1.00 77.00 97 GLY A N 1
ATOM 770 C CA . GLY A 1 97 ? 11.471 12.344 -2.399 1.00 77.00 97 GLY A CA 1
ATOM 771 C C . GLY A 1 97 ? 10.655 13.291 -1.535 1.00 77.00 97 GLY A C 1
ATOM 772 O O . GLY A 1 97 ? 10.229 12.956 -0.440 1.00 77.00 97 GLY A O 1
ATOM 773 N N . LYS A 1 98 ? 10.415 14.525 -1.993 1.00 73.62 98 LYS A N 1
ATOM 774 C CA . LYS A 1 98 ? 9.538 15.467 -1.267 1.00 73.62 98 LYS A CA 1
ATOM 775 C C . LYS A 1 98 ? 8.066 15.153 -1.528 1.00 73.62 98 LYS A C 1
ATOM 777 O O . LYS A 1 98 ? 7.275 15.141 -0.584 1.00 73.62 98 LYS A O 1
ATOM 782 N N . ILE A 1 99 ? 7.703 14.924 -2.785 1.00 71.00 99 ILE A N 1
ATOM 783 C CA . ILE A 1 99 ? 6.372 14.478 -3.203 1.00 71.00 99 ILE A CA 1
ATOM 784 C C . ILE A 1 99 ? 6.545 13.149 -3.923 1.00 71.00 99 ILE A C 1
ATOM 786 O O . ILE A 1 99 ? 7.221 13.098 -4.943 1.00 71.00 99 ILE A O 1
ATOM 790 N N . CYS A 1 100 ? 5.922 12.100 -3.406 1.00 59.34 100 CYS A N 1
ATOM 791 C CA . CYS A 1 100 ? 6.093 10.734 -3.882 1.00 59.34 100 CYS A CA 1
ATOM 792 C C . CYS A 1 100 ? 4.726 10.133 -4.168 1.00 59.34 100 CYS A C 1
ATOM 794 O O . CYS A 1 100 ? 3.852 10.092 -3.297 1.00 59.34 100 CYS A O 1
ATOM 796 N N . ILE A 1 101 ? 4.521 9.686 -5.399 1.00 67.56 101 ILE A N 1
ATOM 797 C CA . ILE A 1 101 ? 3.242 9.162 -5.856 1.00 67.56 101 ILE A CA 1
ATOM 798 C C . ILE A 1 101 ? 3.484 7.819 -6.528 1.00 67.56 101 ILE A C 1
ATOM 800 O O . ILE A 1 101 ? 4.045 7.767 -7.612 1.00 67.56 101 ILE A O 1
ATOM 804 N N . ALA A 1 102 ? 2.988 6.746 -5.929 1.00 66.94 102 ALA A N 1
ATOM 805 C CA . ALA A 1 102 ? 2.895 5.441 -6.554 1.00 66.94 102 ALA A CA 1
ATOM 806 C C . ALA A 1 102 ? 1.430 5.136 -6.896 1.00 66.94 102 ALA A C 1
ATOM 808 O O . ALA A 1 102 ? 0.536 5.203 -6.044 1.00 66.94 102 ALA A O 1
ATOM 809 N N . ARG A 1 103 ? 1.141 4.873 -8.170 1.00 70.94 103 ARG A N 1
ATOM 810 C CA . ARG A 1 103 ? -0.227 4.747 -8.685 1.00 70.94 103 ARG A CA 1
ATOM 811 C C . ARG A 1 103 ? -0.377 3.563 -9.625 1.00 70.94 103 ARG A C 1
ATOM 813 O O . ARG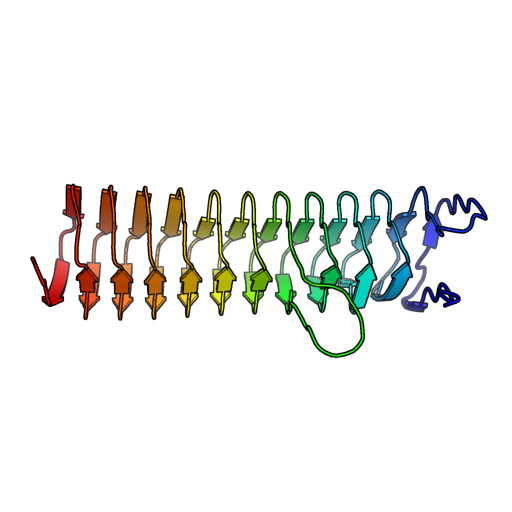 A 1 103 ? 0.313 3.519 -10.634 1.00 70.94 103 ARG A O 1
ATOM 820 N N . ARG A 1 104 ? -1.447 2.794 -9.410 1.00 61.31 104 ARG A N 1
ATOM 821 C CA . ARG A 1 104 ? -1.918 1.718 -10.291 1.00 61.31 104 ARG A CA 1
ATOM 822 C C . ARG A 1 104 ? -0.865 0.632 -10.462 1.00 61.31 104 ARG A C 1
ATOM 824 O O . ARG A 1 104 ? -0.119 0.637 -11.432 1.00 61.31 104 ARG A O 1
ATOM 831 N N . PHE A 1 105 ? -0.827 -0.258 -9.493 1.00 60.94 105 PHE A N 1
ATOM 832 C CA . PHE A 1 105 ? -0.245 -1.582 -9.632 1.00 60.94 105 PHE A CA 1
ATOM 833 C C . PHE A 1 105 ? -1.471 -2.469 -9.790 1.00 60.94 105 PHE A C 1
ATOM 835 O O . PHE A 1 105 ? -2.156 -2.741 -8.810 1.00 60.94 105 PHE A O 1
ATOM 842 N N . GLU A 1 106 ? -1.878 -2.679 -11.038 1.00 56.81 106 GLU A N 1
ATOM 843 C CA . GLU A 1 106 ? -3.155 -3.311 -11.382 1.00 56.81 106 GLU A CA 1
ATOM 844 C C . GLU A 1 106 ? -2.831 -4.696 -11.973 1.00 56.81 106 GLU A C 1
ATOM 846 O O . GLU A 1 106 ? -1.924 -4.827 -12.798 1.00 56.81 106 GLU A O 1
ATOM 851 N N . CYS A 1 107 ? -3.553 -5.729 -11.532 1.00 39.69 107 CYS A N 1
ATOM 852 C CA . CYS A 1 107 ? -3.565 -7.035 -12.186 1.00 39.69 107 CYS A CA 1
ATOM 853 C C . CYS A 1 107 ? -4.636 -6.988 -13.274 1.00 39.69 107 CYS A C 1
ATOM 855 O O . CYS A 1 107 ? -5.822 -7.047 -12.962 1.00 39.69 107 CYS A O 1
ATOM 857 N N . VAL A 1 108 ? -4.258 -6.874 -14.547 1.00 36.59 108 VAL A N 1
ATOM 858 C CA . VAL A 1 108 ? -5.237 -6.970 -15.639 1.00 36.59 108 VAL A CA 1
ATOM 859 C C . VAL A 1 108 ? -5.109 -8.339 -16.291 1.00 36.59 108 VAL A C 1
ATOM 861 O O . VAL A 1 108 ? -4.309 -8.543 -17.200 1.00 36.59 108 VAL A O 1
ATOM 864 N N . SER A 1 109 ? -5.938 -9.284 -15.853 1.00 39.03 109 SER A N 1
ATOM 865 C CA . SER A 1 109 ? -6.252 -10.456 -16.669 1.00 39.03 109 SER A CA 1
ATOM 866 C C . SER A 1 109 ? -7.393 -10.068 -17.608 1.00 39.03 109 SER A C 1
ATOM 868 O O . SER A 1 109 ? -8.520 -9.915 -17.163 1.00 39.03 109 SER A O 1
ATOM 870 N N . ILE A 1 110 ? -7.064 -9.809 -18.879 1.00 31.88 110 ILE A N 1
ATOM 871 C CA . ILE A 1 110 ? -7.764 -10.241 -20.106 1.00 31.88 110 ILE A CA 1
ATOM 872 C C . ILE A 1 110 ? -6.843 -9.840 -21.280 1.00 31.88 110 ILE A C 1
ATOM 874 O O . ILE A 1 110 ? -6.602 -8.667 -21.549 1.00 31.88 110 ILE A O 1
ATOM 878 N N . ALA A 1 111 ? -6.304 -10.848 -21.972 1.00 31.00 111 ALA A N 1
ATOM 879 C CA . ALA A 1 111 ? -5.613 -10.756 -23.266 1.00 31.00 111 ALA A CA 1
ATOM 880 C C . ALA A 1 111 ? -4.228 -10.065 -23.370 1.00 31.00 111 ALA A C 1
ATOM 882 O O . ALA A 1 111 ? -3.786 -9.808 -24.490 1.00 31.00 111 ALA A O 1
ATOM 883 N N . ARG A 1 112 ? -3.478 -9.859 -22.272 1.00 31.44 112 ARG A N 1
ATOM 884 C CA . ARG A 1 112 ? -1.997 -9.738 -22.279 1.00 31.44 112 ARG A CA 1
ATOM 885 C C . ARG A 1 112 ? -1.438 -9.900 -20.855 1.00 31.44 112 ARG A C 1
ATOM 887 O O . ARG A 1 112 ? -1.755 -9.137 -19.959 1.00 31.44 112 ARG A O 1
ATOM 894 N N . ARG A 1 113 ? -0.691 -10.992 -20.665 1.00 38.75 113 ARG A N 1
ATOM 895 C CA . ARG A 1 113 ? -0.429 -11.709 -19.403 1.00 38.75 113 ARG A CA 1
ATOM 896 C C . ARG A 1 113 ? 0.558 -11.019 -18.448 1.00 38.75 113 ARG A C 1
ATOM 898 O O . ARG A 1 113 ? 1.720 -11.406 -18.478 1.00 38.75 113 ARG A O 1
ATOM 905 N N . PHE A 1 114 ? 0.115 -10.142 -17.546 1.00 40.47 114 PHE A N 1
ATOM 906 C CA . PHE A 1 114 ? 0.857 -9.877 -16.300 1.00 40.47 114 PHE A CA 1
ATOM 907 C C . PHE A 1 114 ? -0.093 -9.574 -15.128 1.00 40.47 114 PHE A C 1
ATOM 909 O O . PHE A 1 114 ? -0.677 -8.498 -15.039 1.00 40.47 114 PHE A O 1
ATOM 916 N N . GLU A 1 115 ? -0.226 -10.533 -14.212 1.00 53.03 115 GLU A N 1
ATOM 917 C CA . GLU A 1 115 ? -0.771 -10.318 -12.866 1.00 53.03 115 GLU A CA 1
ATOM 918 C C . GLU A 1 115 ? 0.386 -9.888 -11.967 1.00 53.03 115 GLU A C 1
ATOM 920 O O . GLU A 1 115 ? 1.409 -10.560 -11.985 1.00 53.03 115 GLU A O 1
ATOM 925 N N . CYS A 1 116 ? 0.259 -8.819 -11.177 1.00 59.69 116 CYS A N 1
ATOM 926 C CA . CYS A 1 116 ? 1.180 -8.574 -10.066 1.00 59.69 116 CYS A CA 1
ATOM 927 C C . CYS A 1 116 ? 1.025 -9.681 -9.024 1.00 59.69 116 CYS A C 1
ATOM 929 O O . CYS A 1 116 ? 0.216 -9.582 -8.109 1.00 59.69 116 CYS A O 1
ATOM 931 N N . VAL A 1 117 ? 1.793 -10.759 -9.165 1.00 69.00 117 VAL A N 1
ATOM 932 C CA . VAL A 1 117 ? 1.722 -11.896 -8.244 1.00 69.00 117 VAL A CA 1
ATOM 933 C C . VAL A 1 117 ? 2.501 -11.565 -6.982 1.00 69.00 117 VAL A C 1
ATOM 935 O O . VAL A 1 117 ? 1.952 -11.631 -5.885 1.00 69.00 117 VAL A O 1
ATOM 938 N N . ASN A 1 118 ? 3.763 -11.156 -7.123 1.00 77.19 118 ASN A N 1
ATOM 939 C CA . ASN A 1 118 ? 4.631 -10.893 -5.981 1.00 77.19 118 ASN A CA 1
ATOM 940 C C . ASN A 1 118 ? 5.268 -9.511 -6.077 1.00 77.19 118 ASN A C 1
ATOM 942 O O . ASN A 1 118 ? 5.964 -9.195 -7.041 1.00 77.19 118 ASN A O 1
ATOM 946 N N . ILE A 1 119 ? 5.089 -8.712 -5.032 1.00 78.12 119 ILE A N 1
ATOM 947 C CA . ILE A 1 119 ? 5.807 -7.458 -4.832 1.00 78.12 119 ILE A CA 1
ATOM 948 C C . ILE A 1 119 ? 6.671 -7.630 -3.584 1.00 78.12 119 ILE A C 1
ATOM 950 O O . ILE A 1 119 ? 6.169 -7.938 -2.501 1.00 78.12 119 ILE A O 1
ATOM 954 N N . GLY A 1 120 ? 7.979 -7.449 -3.740 1.00 82.38 120 GLY A N 1
ATOM 955 C CA . GLY A 1 120 ? 8.922 -7.370 -2.634 1.00 82.38 120 GLY A CA 1
ATOM 956 C C . GLY A 1 120 ? 8.704 -6.109 -1.787 1.00 82.38 120 GLY A C 1
ATOM 957 O O . GLY A 1 120 ? 7.633 -5.500 -1.825 1.00 82.38 120 GLY A O 1
ATOM 958 N N . PRO A 1 121 ? 9.719 -5.672 -1.022 1.00 86.56 121 PRO A N 1
ATOM 959 C CA . PRO A 1 121 ? 9.594 -4.490 -0.183 1.00 86.56 121 PRO A CA 1
ATOM 960 C C . PRO A 1 121 ? 9.163 -3.259 -0.985 1.00 86.56 121 PRO A C 1
ATOM 962 O O . PRO A 1 121 ? 9.918 -2.761 -1.812 1.00 86.56 121 PRO A O 1
ATOM 965 N N . PHE A 1 122 ? 7.966 -2.752 -0.725 1.00 86.00 122 PHE A N 1
ATOM 966 C CA . PHE A 1 122 ? 7.378 -1.598 -1.382 1.00 86.00 122 PHE A CA 1
ATOM 967 C C . PHE A 1 122 ? 7.414 -0.392 -0.447 1.00 86.00 122 PHE A C 1
ATOM 969 O O . PHE A 1 122 ? 6.685 -0.352 0.542 1.00 86.00 122 PHE A O 1
ATOM 976 N N . ASN A 1 123 ? 8.227 0.615 -0.758 1.00 85.44 123 ASN A N 1
ATOM 977 C CA . ASN A 1 123 ? 8.421 1.783 0.094 1.00 85.44 123 ASN A CA 1
ATOM 978 C C . ASN A 1 123 ? 8.126 3.089 -0.654 1.00 85.44 123 ASN A C 1
ATOM 980 O O . ASN A 1 123 ? 8.676 3.360 -1.721 1.00 85.44 123 ASN A O 1
ATOM 984 N N . VAL A 1 124 ? 7.303 3.953 -0.057 1.00 84.81 124 VAL A N 1
ATOM 985 C CA . VAL A 1 124 ? 7.071 5.326 -0.534 1.00 84.81 124 VAL A CA 1
ATOM 986 C C . VAL A 1 124 ? 7.396 6.301 0.588 1.00 84.81 124 VAL A C 1
ATOM 988 O O . VAL A 1 124 ? 6.639 6.416 1.555 1.00 84.81 124 VAL A O 1
ATOM 991 N N . THR A 1 125 ? 8.497 7.035 0.444 1.00 84.06 125 THR A N 1
ATOM 992 C CA . THR A 1 125 ? 9.058 7.864 1.519 1.00 84.06 125 THR A CA 1
ATOM 993 C C . THR A 1 125 ? 9.198 9.318 1.095 1.00 84.06 125 THR A C 1
ATOM 995 O O . THR A 1 125 ? 9.754 9.616 0.039 1.00 84.06 125 THR A O 1
ATOM 998 N N . GLY A 1 126 ? 8.719 10.249 1.922 1.00 82.00 126 GLY A N 1
ATOM 999 C CA . GLY A 1 126 ? 8.767 11.665 1.578 1.00 82.00 126 GLY A CA 1
ATOM 1000 C C . GLY A 1 126 ? 7.967 12.617 2.452 1.00 82.00 126 GLY A C 1
ATOM 1001 O O . GLY A 1 126 ? 7.487 12.268 3.520 1.00 82.00 126 GLY A O 1
ATOM 1002 N N . LYS A 1 127 ? 7.800 13.876 2.030 1.00 78.44 127 LYS A N 1
ATOM 1003 C CA . LYS A 1 127 ? 6.942 14.824 2.772 1.00 78.44 127 LYS A CA 1
ATOM 1004 C C . LYS A 1 127 ? 5.464 14.535 2.509 1.00 78.44 127 LYS A C 1
ATOM 1006 O O . LYS A 1 127 ? 4.669 14.552 3.448 1.00 78.44 127 LYS A O 1
ATOM 1011 N N . ILE A 1 128 ? 5.108 14.298 1.250 1.00 80.69 128 ILE A N 1
ATOM 1012 C CA . ILE A 1 128 ? 3.768 13.901 0.813 1.00 80.69 128 ILE A CA 1
ATOM 1013 C C . ILE A 1 128 ? 3.903 12.579 0.066 1.00 80.69 128 ILE A C 1
ATOM 1015 O O . ILE A 1 128 ? 4.559 12.539 -0.970 1.00 80.69 128 ILE A O 1
ATOM 1019 N N . CYS A 1 129 ? 3.261 11.533 0.571 1.00 78.69 129 CYS A N 1
ATOM 1020 C CA . CYS A 1 129 ? 3.341 10.187 0.021 1.00 78.69 129 CYS A CA 1
ATOM 1021 C C . CYS A 1 129 ? 1.945 9.682 -0.323 1.00 78.69 129 CYS A C 1
ATOM 1023 O O . CYS A 1 129 ? 1.046 9.687 0.520 1.00 78.69 129 CYS A O 1
ATOM 1025 N N . ILE A 1 130 ? 1.751 9.250 -1.565 1.00 78.38 130 ILE A N 1
ATOM 1026 C CA . ILE A 1 130 ? 0.474 8.732 -2.047 1.00 78.38 130 ILE A CA 1
ATOM 1027 C C . ILE A 1 130 ? 0.716 7.383 -2.708 1.00 78.38 130 ILE A C 1
ATOM 1029 O O . ILE A 1 130 ? 1.359 7.318 -3.747 1.00 78.38 130 ILE A O 1
ATOM 1033 N N . ALA A 1 131 ? 0.125 6.335 -2.153 1.00 82.62 131 ALA A N 1
ATOM 1034 C CA . ALA A 1 131 ? 0.035 5.018 -2.755 1.00 82.62 131 ALA A CA 1
ATOM 1035 C C . ALA A 1 131 ? -1.433 4.733 -3.104 1.00 82.62 131 ALA A C 1
ATOM 1037 O O . ALA A 1 131 ? -2.328 4.852 -2.259 1.00 82.62 131 ALA A O 1
ATOM 1038 N N . ARG A 1 132 ? -1.727 4.438 -4.374 1.00 81.81 132 ARG A N 1
ATOM 1039 C CA . ARG A 1 132 ? -3.112 4.296 -4.837 1.00 81.81 132 ARG A CA 1
ATOM 1040 C C . ARG A 1 132 ? -3.300 3.152 -5.828 1.00 81.81 132 ARG A C 1
ATOM 1042 O O . ARG A 1 132 ? -2.689 3.221 -6.889 1.00 81.81 132 ARG A O 1
ATOM 1049 N N . ARG A 1 133 ? -4.307 2.304 -5.577 1.00 79.62 133 ARG A N 1
ATOM 1050 C CA . ARG A 1 133 ? -4.715 1.149 -6.400 1.00 79.62 133 ARG A CA 1
ATOM 1051 C C . ARG A 1 133 ? -3.597 0.127 -6.525 1.00 79.62 133 ARG A C 1
ATOM 1053 O O . ARG A 1 133 ? -2.742 0.279 -7.395 1.00 79.62 133 ARG A O 1
ATOM 1060 N N . PHE A 1 134 ? -3.624 -0.831 -5.617 1.00 76.38 134 PHE A N 1
ATOM 1061 C CA . PHE A 1 134 ? -2.761 -1.998 -5.609 1.00 76.38 134 PHE A CA 1
ATOM 1062 C C . PHE A 1 134 ? -3.659 -3.219 -5.611 1.00 76.38 134 PHE A C 1
ATOM 1064 O O . PHE A 1 134 ? -4.452 -3.385 -4.689 1.00 76.38 134 PHE A O 1
ATOM 1071 N N . GLU A 1 135 ? -3.527 -4.020 -6.650 1.00 79.56 135 GLU A N 1
ATOM 1072 C CA . GLU A 1 135 ? -4.180 -5.307 -6.818 1.00 79.56 135 GLU A CA 1
ATOM 1073 C C . GLU A 1 135 ? -3.059 -6.312 -7.064 1.00 79.56 135 GLU A C 1
ATOM 1075 O O . GLU A 1 135 ? -2.315 -6.162 -8.035 1.00 79.56 135 GLU A O 1
ATOM 1080 N N . CYS A 1 136 ? -2.866 -7.266 -6.154 1.00 76.12 136 CYS A N 1
ATOM 1081 C CA . CYS A 1 136 ? -1.801 -8.268 -6.270 1.00 76.12 136 CYS A CA 1
ATOM 1082 C C . CYS A 1 136 ? -2.011 -9.461 -5.338 1.00 76.12 136 CYS A C 1
ATOM 1084 O O . CYS A 1 136 ? -2.694 -9.357 -4.321 1.00 76.12 136 CYS A O 1
ATOM 1086 N N . THR A 1 137 ? -1.367 -10.593 -5.619 1.00 81.56 137 THR A N 1
ATOM 1087 C CA . THR A 1 137 ? -1.472 -11.760 -4.734 1.00 81.56 137 THR A CA 1
ATOM 1088 C C . THR A 1 137 ? -0.716 -11.530 -3.425 1.00 81.56 137 THR A C 1
ATOM 1090 O O . THR A 1 137 ? -1.304 -11.668 -2.356 1.00 81.56 137 THR A O 1
ATOM 1093 N N . ASN A 1 138 ? 0.556 -11.132 -3.490 1.00 81.62 138 ASN A N 1
ATOM 1094 C CA . ASN A 1 138 ? 1.436 -11.011 -2.329 1.00 81.62 138 ASN A CA 1
ATOM 1095 C C . ASN A 1 138 ? 2.211 -9.680 -2.337 1.00 81.62 138 ASN A C 1
ATOM 1097 O O . ASN A 1 138 ? 2.847 -9.344 -3.338 1.00 81.62 138 ASN A O 1
ATOM 1101 N N . ILE A 1 139 ? 2.238 -8.967 -1.202 1.00 80.06 139 ILE A N 1
ATOM 1102 C CA . ILE A 1 139 ? 3.175 -7.853 -0.953 1.00 80.06 139 ILE A CA 1
ATOM 1103 C C . ILE A 1 139 ? 3.947 -8.085 0.338 1.00 80.06 139 ILE A C 1
ATOM 1105 O O . ILE A 1 139 ? 3.337 -8.216 1.404 1.00 80.06 139 ILE A O 1
ATOM 1109 N N . CYS A 1 140 ? 5.277 -8.030 0.272 1.00 79.56 140 CYS A N 1
ATOM 1110 C CA . CYS A 1 140 ? 6.111 -8.200 1.455 1.00 79.56 140 CYS A CA 1
ATOM 1111 C C . CYS A 1 140 ? 7.385 -7.343 1.437 1.00 79.56 140 CYS A C 1
ATOM 1113 O O . CYS A 1 140 ? 8.304 -7.677 0.684 1.00 79.56 140 CYS A O 1
ATOM 1115 N N . PRO A 1 141 ? 7.565 -6.372 2.362 1.00 87.81 141 PRO A N 1
ATOM 1116 C CA . PRO A 1 141 ? 6.599 -5.540 3.109 1.00 87.81 141 PRO A CA 1
ATOM 1117 C C . PRO A 1 141 ? 6.037 -4.349 2.311 1.00 87.81 141 PRO A C 1
ATOM 1119 O O . PRO A 1 141 ? 6.603 -3.965 1.300 1.00 87.81 141 PRO A O 1
ATOM 1122 N N . PHE A 1 142 ? 4.988 -3.684 2.808 1.00 88.06 142 PHE A N 1
ATOM 1123 C CA . PHE A 1 142 ? 4.445 -2.432 2.261 1.00 88.06 142 PHE A CA 1
ATOM 1124 C C . PHE A 1 142 ? 4.557 -1.274 3.265 1.00 88.06 142 PHE A C 1
ATOM 1126 O O . PHE A 1 142 ? 3.948 -1.321 4.332 1.00 88.06 142 PHE A O 1
ATOM 1133 N N . ASN A 1 143 ? 5.268 -0.198 2.914 1.00 89.12 143 ASN A N 1
ATOM 1134 C CA . ASN A 1 143 ? 5.506 0.953 3.786 1.00 89.12 143 ASN A CA 1
ATOM 1135 C C . ASN A 1 143 ? 5.254 2.296 3.080 1.00 89.12 143 ASN A C 1
ATOM 1137 O O . ASN A 1 143 ? 5.784 2.576 2.003 1.00 89.12 143 ASN A O 1
ATOM 1141 N N . VAL A 1 144 ? 4.504 3.189 3.730 1.00 88.00 144 VAL A N 1
ATOM 1142 C CA . VAL A 1 144 ? 4.321 4.583 3.289 1.00 88.00 144 VAL A CA 1
ATOM 1143 C C . VAL A 1 144 ? 4.647 5.528 4.438 1.00 88.00 144 VAL A C 1
ATOM 1145 O O . VAL A 1 144 ? 3.893 5.614 5.410 1.00 88.00 144 VAL A O 1
ATOM 1148 N N . THR A 1 145 ? 5.739 6.279 4.305 1.00 89.25 145 THR A N 1
ATOM 1149 C CA . THR A 1 145 ? 6.289 7.100 5.392 1.00 89.25 145 THR A CA 1
ATOM 1150 C C . THR A 1 145 ? 6.437 8.555 4.979 1.00 89.25 145 THR A C 1
ATOM 1152 O O . THR A 1 145 ? 7.021 8.865 3.941 1.00 89.25 145 THR A O 1
ATOM 1155 N N . GLY A 1 146 ? 5.938 9.478 5.802 1.00 85.75 146 GLY A N 1
ATOM 1156 C CA . GLY A 1 146 ? 6.041 10.897 5.493 1.00 85.75 146 GLY A CA 1
ATOM 1157 C C . GLY A 1 146 ? 5.273 11.853 6.389 1.00 85.75 146 GLY A C 1
ATOM 1158 O O . GLY A 1 146 ? 4.678 11.472 7.385 1.00 85.75 146 GLY A O 1
ATOM 1159 N N . LYS A 1 147 ? 5.249 13.151 6.062 1.00 85.19 147 LYS A N 1
ATOM 1160 C CA . LYS A 1 147 ? 4.438 14.112 6.841 1.00 85.19 147 LYS A CA 1
ATOM 1161 C C . LYS A 1 147 ? 2.947 13.926 6.556 1.00 85.19 147 LYS A C 1
ATOM 1163 O O . LYS A 1 147 ? 2.120 14.075 7.454 1.00 85.19 147 LYS A O 1
ATOM 1168 N N . THR A 1 148 ? 2.591 13.656 5.308 1.00 87.06 148 THR A N 1
ATOM 1169 C CA . THR A 1 148 ? 1.221 13.359 4.887 1.00 87.06 148 THR A CA 1
ATOM 1170 C C . THR A 1 148 ? 1.229 12.123 4.012 1.00 87.06 148 THR A C 1
ATOM 1172 O O . THR A 1 148 ? 1.824 12.139 2.940 1.00 87.06 148 THR A O 1
ATOM 1175 N N . CYS A 1 149 ? 0.557 11.077 4.471 1.00 85.38 149 CYS A N 1
ATOM 1176 C CA . CYS A 1 149 ? 0.550 9.768 3.838 1.00 85.38 149 CYS A CA 1
ATOM 1177 C C . CYS A 1 149 ? -0.875 9.394 3.451 1.00 85.38 149 CYS A C 1
ATOM 1179 O O . CYS A 1 149 ? -1.807 9.547 4.240 1.00 85.38 149 CYS A O 1
ATOM 1181 N N . THR A 1 150 ? -1.063 8.915 2.227 1.00 85.06 150 THR A N 1
ATOM 1182 C CA . THR A 1 150 ? -2.345 8.396 1.753 1.00 85.06 150 THR A CA 1
ATOM 1183 C C . THR A 1 150 ? -2.141 7.049 1.084 1.00 85.06 150 THR A C 1
ATOM 1185 O O . THR A 1 150 ? -1.482 6.977 0.054 1.00 85.06 150 THR A O 1
ATOM 1188 N N . ALA A 1 151 ? -2.773 6.015 1.623 1.00 84.81 151 ALA A N 1
ATOM 1189 C CA . ALA A 1 151 ? -2.895 4.698 1.021 1.00 84.81 151 ALA A CA 1
ATOM 1190 C C . ALA A 1 151 ? -4.374 4.455 0.672 1.00 84.81 151 ALA A C 1
ATOM 1192 O O . ALA A 1 151 ? -5.265 4.621 1.512 1.00 84.81 151 ALA A O 1
ATOM 1193 N N . ARG A 1 152 ? -4.684 4.154 -0.594 1.00 85.31 152 ARG A N 1
ATOM 1194 C CA . ARG A 1 152 ? -6.071 3.990 -1.047 1.00 85.31 152 ARG A CA 1
ATOM 1195 C C . ARG A 1 152 ? -6.248 2.850 -2.050 1.00 85.31 152 ARG A C 1
ATOM 1197 O O . ARG A 1 152 ? -5.613 2.921 -3.099 1.00 85.31 152 ARG A O 1
ATOM 1204 N N . ARG A 1 153 ? -7.277 2.014 -1.834 1.00 83.69 153 ARG A N 1
ATOM 1205 C CA . ARG A 1 153 ? -7.683 0.876 -2.684 1.00 83.69 153 ARG A CA 1
ATOM 1206 C C . ARG A 1 153 ? -6.567 -0.154 -2.780 1.00 83.69 153 ARG A C 1
ATOM 1208 O O . ARG A 1 153 ? -5.707 -0.025 -3.646 1.00 83.69 153 ARG A O 1
ATOM 1215 N N . PHE A 1 154 ? -6.578 -1.076 -1.836 1.00 82.12 154 PHE A N 1
ATOM 1216 C CA . PHE A 1 154 ? -5.673 -2.209 -1.777 1.00 82.12 154 PHE A CA 1
ATOM 1217 C C . PHE A 1 154 ? -6.516 -3.467 -1.759 1.00 82.12 154 PHE A C 1
ATOM 1219 O O . PHE A 1 154 ? -7.353 -3.616 -0.874 1.00 82.12 154 PHE A O 1
ATOM 1226 N N . GLU A 1 155 ? -6.280 -4.317 -2.739 1.00 84.94 155 GLU A N 1
ATOM 1227 C CA . GLU A 1 155 ? -6.948 -5.591 -2.941 1.00 84.94 155 GLU A CA 1
ATOM 1228 C C . GLU A 1 155 ? -5.838 -6.641 -3.033 1.00 84.94 155 GLU A C 1
ATOM 1230 O O . GLU A 1 155 ? -5.107 -6.711 -4.022 1.00 84.94 155 GLU A O 1
ATOM 1235 N N . CYS A 1 156 ? -5.591 -7.367 -1.940 1.00 82.06 156 CYS A N 1
ATOM 1236 C CA . CYS A 1 156 ? -4.444 -8.276 -1.864 1.00 82.06 156 CYS A CA 1
ATOM 1237 C C . CYS A 1 156 ? -4.773 -9.588 -1.161 1.00 82.06 156 CYS A C 1
ATOM 1239 O O . CYS A 1 156 ? -5.399 -9.594 -0.104 1.00 82.06 156 CYS A O 1
ATOM 1241 N N . ALA A 1 157 ? -4.279 -10.714 -1.680 1.00 84.81 157 ALA A N 1
ATOM 1242 C CA . ALA A 1 157 ? -4.484 -11.992 -0.997 1.00 84.81 157 ALA A CA 1
ATOM 1243 C C . ALA A 1 157 ? -3.628 -12.096 0.279 1.00 84.81 157 ALA A C 1
ATOM 1245 O O . ALA A 1 157 ? -4.107 -12.585 1.305 1.00 84.81 157 ALA A O 1
ATOM 1246 N N . LYS A 1 158 ? -2.376 -11.623 0.242 1.00 84.38 158 LYS A N 1
ATOM 1247 C CA . LYS A 1 158 ? -1.453 -11.638 1.384 1.00 84.38 158 LYS A CA 1
ATOM 1248 C C . LYS A 1 158 ? -0.633 -10.349 1.477 1.00 84.38 158 LYS A C 1
ATOM 1250 O O . LYS A 1 158 ? -0.054 -9.908 0.485 1.00 84.38 158 LYS A O 1
ATOM 1255 N N . ILE A 1 159 ? -0.531 -9.776 2.678 1.00 81.94 159 ILE A N 1
ATOM 1256 C CA . ILE A 1 159 ? 0.382 -8.660 2.971 1.00 81.94 159 ILE A CA 1
ATOM 1257 C C . ILE A 1 159 ? 1.171 -8.927 4.254 1.00 81.94 159 ILE A C 1
ATOM 1259 O O . ILE A 1 159 ? 0.585 -9.125 5.322 1.00 81.94 159 ILE A O 1
ATOM 1263 N N . CYS A 1 160 ? 2.503 -8.845 4.176 1.00 81.19 160 CYS A N 1
ATOM 1264 C CA . CYS A 1 160 ? 3.371 -9.040 5.337 1.00 81.19 160 CYS A CA 1
ATOM 1265 C C . CYS A 1 160 ? 4.587 -8.094 5.350 1.00 81.19 160 CYS A C 1
ATOM 1267 O O . CYS A 1 160 ? 5.553 -8.346 4.631 1.00 81.19 160 CYS A O 1
ATOM 1269 N N . PRO A 1 161 ? 4.704 -7.137 6.292 1.00 89.12 161 PRO A N 1
ATOM 1270 C CA . PRO A 1 161 ? 3.707 -6.256 6.934 1.00 89.12 161 PRO A CA 1
ATOM 1271 C C . PRO A 1 161 ? 3.140 -5.116 6.063 1.00 89.12 161 PRO A C 1
ATOM 1273 O O . PRO A 1 161 ? 3.694 -4.803 5.014 1.00 89.12 161 PRO A O 1
ATOM 1276 N N . PHE A 1 162 ? 2.103 -4.427 6.559 1.00 90.00 162 PHE A N 1
ATOM 1277 C CA . PHE A 1 162 ? 1.556 -3.168 6.033 1.00 90.00 162 PHE A CA 1
ATOM 1278 C C . PHE A 1 162 ? 1.723 -2.019 7.043 1.00 90.00 162 PHE A C 1
ATOM 1280 O O . PHE A 1 162 ? 1.122 -2.050 8.117 1.00 90.00 162 PHE A O 1
ATOM 1287 N N . ASN A 1 163 ? 2.470 -0.969 6.689 1.00 92.12 163 ASN A N 1
ATOM 1288 C CA . ASN A 1 163 ? 2.719 0.183 7.560 1.00 92.12 163 ASN A CA 1
ATOM 1289 C C . ASN A 1 163 ? 2.438 1.526 6.866 1.00 92.12 163 ASN A C 1
ATOM 1291 O O . ASN A 1 163 ? 2.941 1.812 5.777 1.00 92.12 163 ASN A O 1
ATOM 1295 N N . VAL A 1 164 ? 1.710 2.415 7.546 1.00 91.06 164 VAL A N 1
ATOM 1296 C CA . VAL A 1 164 ? 1.555 3.822 7.141 1.00 91.06 164 VAL A CA 1
ATOM 1297 C C . VAL A 1 164 ? 1.903 4.733 8.312 1.00 91.06 164 VAL A C 1
ATOM 1299 O O . VAL A 1 164 ? 1.184 4.781 9.308 1.00 91.06 164 VAL A O 1
ATOM 1302 N N . ALA A 1 165 ? 2.985 5.497 8.179 1.00 92.81 165 ALA A N 1
ATOM 1303 C CA . ALA A 1 165 ? 3.512 6.336 9.250 1.00 92.81 165 ALA A CA 1
ATOM 1304 C C . ALA A 1 165 ? 3.611 7.805 8.827 1.00 92.81 165 ALA A C 1
ATOM 1306 O O . ALA A 1 165 ? 4.159 8.133 7.771 1.00 92.81 165 ALA A O 1
ATOM 1307 N N . GLY A 1 166 ? 3.106 8.715 9.662 1.00 90.00 166 GLY A N 1
ATOM 1308 C CA . GLY A 1 166 ? 3.213 10.139 9.376 1.00 90.00 166 GLY A CA 1
ATOM 1309 C C . GLY A 1 166 ? 2.434 11.081 10.275 1.00 90.00 166 GLY A C 1
ATOM 1310 O O . GLY A 1 166 ? 1.694 10.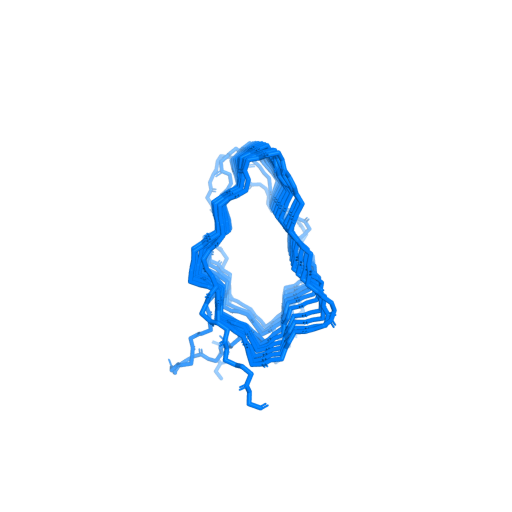672 11.154 1.00 90.00 166 GLY A O 1
ATOM 1311 N N . LYS A 1 167 ? 2.557 12.398 10.066 1.00 91.00 167 LYS A N 1
ATOM 1312 C CA . LYS A 1 167 ? 1.775 13.363 10.868 1.00 91.00 167 LYS A CA 1
ATOM 1313 C C . LYS A 1 167 ? 0.279 13.243 10.560 1.00 91.00 167 LYS A C 1
ATOM 1315 O O . LYS A 1 167 ? -0.526 13.245 11.486 1.00 91.00 167 LYS A O 1
ATOM 1320 N N . ASN A 1 168 ? -0.071 13.147 9.279 1.00 91.62 168 ASN A N 1
ATOM 1321 C CA . ASN A 1 168 ? -1.437 12.944 8.808 1.00 91.62 168 ASN A CA 1
ATOM 1322 C C . ASN A 1 168 ? -1.488 11.691 7.927 1.00 91.62 168 ASN A C 1
ATOM 1324 O O . ASN A 1 168 ? -0.879 11.685 6.858 1.00 91.62 168 ASN A O 1
ATOM 1328 N N . CYS A 1 169 ? -2.228 10.672 8.346 1.00 90.94 169 CYS A N 1
ATOM 1329 C CA . CYS A 1 169 ? -2.331 9.395 7.646 1.00 90.94 169 CYS A CA 1
ATOM 1330 C C . CYS A 1 169 ? -3.770 9.149 7.195 1.00 90.94 169 CYS A C 1
ATOM 1332 O O . CYS A 1 169 ? -4.713 9.297 7.973 1.00 90.94 169 CYS A O 1
ATOM 1334 N N . ILE A 1 170 ? -3.947 8.761 5.935 1.00 88.88 170 ILE A N 1
ATOM 1335 C CA . ILE A 1 170 ? -5.237 8.351 5.386 1.00 88.88 170 ILE A CA 1
ATOM 1336 C C . ILE A 1 170 ? -5.082 6.958 4.788 1.00 88.88 170 ILE A C 1
ATOM 1338 O O . ILE A 1 170 ? -4.351 6.788 3.818 1.00 88.88 170 ILE A O 1
ATOM 1342 N N . ALA A 1 171 ? -5.816 5.988 5.320 1.00 87.50 171 ALA A N 1
ATOM 1343 C CA . ALA A 1 171 ? -5.926 4.643 4.768 1.00 87.50 171 ALA A CA 1
ATOM 1344 C C . ALA A 1 171 ? -7.393 4.392 4.381 1.00 87.50 171 ALA A C 1
ATOM 1346 O O . ALA A 1 171 ? -8.300 4.587 5.189 1.00 87.50 171 ALA A O 1
ATOM 1347 N N . ARG A 1 172 ? -7.675 4.048 3.120 1.00 87.88 172 ARG A N 1
ATOM 1348 C CA . ARG A 1 172 ? -9.059 3.870 2.655 1.00 87.88 172 ARG A CA 1
ATOM 1349 C C . ARG A 1 172 ? -9.239 2.717 1.672 1.00 87.88 172 ARG A C 1
ATOM 1351 O O . ARG A 1 172 ? -8.622 2.777 0.610 1.00 87.88 172 ARG A O 1
ATOM 1358 N N . ARG A 1 173 ? -10.254 1.878 1.918 1.00 86.56 173 ARG A N 1
ATOM 1359 C CA . ARG A 1 173 ? -10.663 0.720 1.104 1.00 86.56 173 ARG A CA 1
ATOM 1360 C C . ARG A 1 173 ? -9.531 -0.284 0.989 1.00 86.56 173 ARG A C 1
ATOM 1362 O O . ARG A 1 173 ? -8.685 -0.147 0.107 1.00 86.56 173 ARG A O 1
ATOM 1369 N N . PHE A 1 174 ? -9.514 -1.194 1.940 1.00 85.88 174 PHE A N 1
ATOM 1370 C CA . PHE A 1 174 ? -8.612 -2.324 1.982 1.00 85.88 174 PHE A CA 1
ATOM 1371 C C . PHE A 1 174 ? -9.473 -3.566 2.040 1.00 85.88 174 PHE A C 1
ATOM 1373 O O . PHE A 1 174 ? -10.306 -3.672 2.934 1.00 85.88 174 PHE A O 1
ATOM 1380 N N . GLU A 1 175 ? -9.263 -4.437 1.073 1.00 88.06 175 GLU A N 1
ATOM 1381 C CA . GLU A 1 175 ? -9.946 -5.707 0.905 1.00 88.06 175 GLU A CA 1
ATOM 1382 C C . GLU A 1 175 ? -8.828 -6.748 0.817 1.00 88.06 175 GLU A C 1
ATOM 1384 O O . GLU A 1 175 ? -8.132 -6.846 -0.195 1.00 88.06 175 GLU A O 1
ATOM 1389 N N . CYS A 1 176 ? -8.508 -7.423 1.923 1.00 86.06 176 CYS A N 1
ATOM 1390 C CA . CYS A 1 176 ? -7.379 -8.361 1.937 1.00 86.06 176 CYS A CA 1
ATOM 1391 C C . CYS A 1 176 ? -7.702 -9.668 2.653 1.00 86.06 176 CYS A C 1
ATOM 1393 O O . CYS A 1 176 ? -8.334 -9.671 3.703 1.00 86.06 176 CYS A O 1
ATOM 1395 N N . ALA A 1 177 ? -7.213 -10.792 2.131 1.00 86.25 177 ALA A N 1
ATOM 1396 C CA . ALA A 1 177 ? -7.498 -12.080 2.757 1.00 86.25 177 ALA A CA 1
ATOM 1397 C C . ALA A 1 177 ? -6.612 -12.332 3.984 1.00 86.25 177 ALA A C 1
ATOM 1399 O O . ALA A 1 177 ? -7.127 -12.663 5.040 1.00 86.25 177 ALA A O 1
ATOM 1400 N N . ASN A 1 178 ? -5.293 -12.153 3.889 1.00 89.06 178 ASN A N 1
ATOM 1401 C CA . ASN A 1 178 ? -4.388 -12.427 5.007 1.00 89.06 178 ASN A CA 1
ATOM 1402 C C . ASN A 1 178 ? -3.415 -11.273 5.234 1.00 89.06 178 ASN A C 1
ATOM 1404 O O . ASN A 1 178 ? -2.638 -10.919 4.345 1.00 89.06 178 ASN A O 1
ATOM 1408 N N . ILE A 1 179 ? -3.408 -10.718 6.442 1.00 88.62 179 ILE A N 1
ATOM 1409 C CA . ILE A 1 179 ? -2.437 -9.704 6.848 1.00 88.62 179 ILE A CA 1
ATOM 1410 C C . ILE A 1 179 ? -1.729 -10.147 8.119 1.00 88.62 179 ILE A C 1
ATOM 1412 O O . ILE A 1 179 ? -2.354 -10.356 9.154 1.00 88.62 179 ILE A O 1
ATOM 1416 N N . TYR A 1 180 ? -0.401 -10.225 8.070 1.00 90.06 180 TYR A N 1
ATOM 1417 C CA . TYR A 1 180 ? 0.371 -10.508 9.279 1.00 90.06 180 TYR A CA 1
ATOM 1418 C C . TYR A 1 180 ? 0.350 -9.319 10.251 1.00 90.06 180 TYR A C 1
ATOM 1420 O O . TYR A 1 180 ? 0.058 -9.458 11.433 1.00 90.06 180 TYR A O 1
ATOM 1428 N N . LEU A 1 181 ? 0.627 -8.116 9.754 1.00 91.50 181 LEU A N 1
ATOM 1429 C CA . LEU A 1 181 ? 0.637 -6.906 10.569 1.00 91.50 181 LEU A CA 1
ATOM 1430 C C . LEU A 1 181 ? 0.086 -5.736 9.765 1.00 91.50 181 LEU A C 1
ATOM 1432 O O . LEU A 1 181 ? 0.609 -5.419 8.699 1.00 91.50 181 LEU A O 1
ATOM 1436 N N . PHE A 1 182 ? -0.928 -5.075 10.311 1.00 90.88 182 PHE A N 1
ATOM 1437 C CA . PHE A 1 182 ? -1.450 -3.804 9.841 1.00 90.88 182 PHE A CA 1
ATOM 1438 C C . PHE A 1 182 ? -1.142 -2.726 10.877 1.00 90.88 182 PHE A C 1
ATOM 1440 O O . PHE A 1 182 ? -1.593 -2.819 12.016 1.00 90.88 182 PHE A O 1
ATOM 1447 N N . ASN A 1 183 ? -0.397 -1.694 10.491 1.00 93.06 183 ASN A N 1
ATOM 1448 C CA . ASN A 1 183 ? -0.019 -0.616 11.394 1.00 93.06 183 ASN A CA 1
ATOM 1449 C C . ASN A 1 183 ? -0.238 0.765 10.771 1.00 93.06 183 ASN A C 1
ATOM 1451 O O . ASN A 1 183 ? 0.240 1.063 9.671 1.00 93.06 183 ASN A O 1
ATOM 1455 N N . VAL A 1 184 ? -0.916 1.647 11.503 1.00 91.81 184 VAL A N 1
ATOM 1456 C CA . VAL A 1 184 ? -1.050 3.061 11.139 1.00 91.81 184 VAL A CA 1
ATOM 1457 C C . VAL A 1 184 ? -0.664 3.935 12.323 1.00 91.81 184 VAL A C 1
ATOM 1459 O O . VAL A 1 184 ? -1.345 3.946 13.346 1.00 91.81 184 VAL A O 1
ATOM 1462 N N . THR A 1 185 ? 0.381 4.743 12.150 1.00 92.75 185 THR A N 1
ATOM 1463 C CA . THR A 1 185 ? 0.907 5.602 13.219 1.00 92.75 185 THR A CA 1
ATOM 1464 C C . THR A 1 185 ? 0.914 7.060 12.793 1.00 92.75 185 THR A C 1
ATOM 1466 O O . THR A 1 185 ? 1.365 7.398 11.693 1.00 92.75 185 THR A O 1
ATOM 1469 N N . GLY A 1 186 ? 0.453 7.956 13.670 1.00 91.56 186 GLY A N 1
ATOM 1470 C CA . GLY A 1 186 ? 0.518 9.380 13.370 1.00 91.56 186 GLY A CA 1
ATOM 1471 C C . GLY A 1 186 ? -0.103 10.352 14.359 1.00 91.56 186 GLY A C 1
ATOM 1472 O O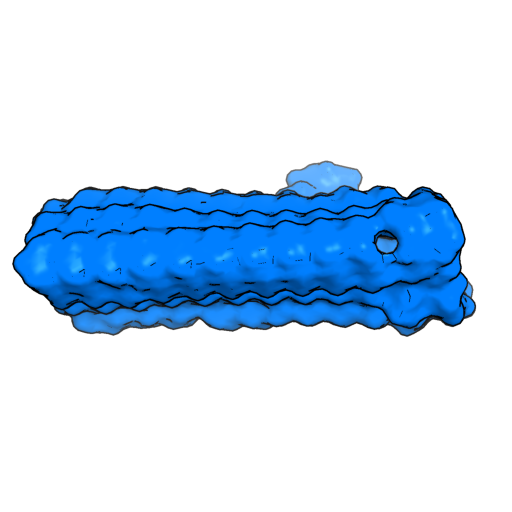 . GLY A 1 186 ? -0.540 10.001 15.445 1.00 91.56 186 GLY A O 1
ATOM 1473 N N . LYS A 1 187 ? -0.164 11.639 13.997 1.00 92.44 187 LYS A N 1
ATOM 1474 C CA . LYS A 1 187 ? -0.892 12.626 14.818 1.00 92.44 187 LYS A CA 1
ATOM 1475 C C . LYS A 1 187 ? -2.388 12.575 14.521 1.00 92.44 187 LYS A C 1
ATOM 1477 O O . LYS A 1 187 ? -3.187 12.562 15.450 1.00 92.44 187 LYS A O 1
ATOM 1482 N N . ASN A 1 188 ? -2.752 12.557 13.243 1.00 93.00 188 ASN A N 1
ATOM 1483 C CA . ASN A 1 188 ? -4.132 12.462 12.781 1.00 93.00 188 ASN A CA 1
ATOM 1484 C C . ASN A 1 188 ? -4.253 11.305 11.792 1.00 93.00 188 ASN A C 1
ATOM 1486 O O . ASN A 1 188 ? -3.586 11.319 10.758 1.00 93.00 188 ASN A O 1
ATOM 1490 N N . CYS A 1 189 ? -5.117 10.343 12.083 1.00 90.62 189 CYS A N 1
ATOM 1491 C CA . CYS A 1 189 ? -5.308 9.158 11.261 1.00 90.62 189 CYS A CA 1
ATOM 1492 C C . CYS A 1 189 ? -6.776 9.015 10.880 1.00 90.62 189 CYS A C 1
ATOM 1494 O O . CYS A 1 189 ? -7.663 9.101 11.728 1.00 90.62 189 CYS A O 1
ATOM 1496 N N . ILE A 1 190 ? -7.029 8.811 9.590 1.00 89.50 190 ILE A N 1
ATOM 1497 C CA . ILE A 1 190 ? -8.358 8.509 9.069 1.00 89.50 190 ILE A CA 1
ATOM 1498 C C . ILE A 1 190 ? -8.280 7.175 8.351 1.00 89.50 190 ILE A C 1
ATOM 1500 O O . ILE A 1 190 ? -7.631 7.056 7.311 1.00 89.50 190 ILE A O 1
ATOM 1504 N N . THR A 1 191 ? -8.990 6.194 8.882 1.00 85.12 191 THR A N 1
ATOM 1505 C CA . THR A 1 191 ? -9.079 4.851 8.333 1.00 85.12 191 THR A CA 1
ATOM 1506 C C . THR A 1 191 ? -10.547 4.605 7.935 1.00 85.12 191 THR A C 1
ATOM 1508 O O . THR A 1 191 ? -11.483 4.921 8.676 1.00 85.12 191 THR A O 1
ATOM 1511 N N . ARG A 1 192 ? -10.803 4.176 6.689 1.00 86.94 192 ARG A N 1
ATOM 1512 C CA . ARG A 1 192 ? -12.170 3.940 6.182 1.00 86.94 192 ARG A CA 1
ATOM 1513 C C . ARG A 1 192 ? -12.279 2.675 5.337 1.00 86.94 192 ARG A C 1
ATOM 1515 O O . ARG A 1 192 ? -11.635 2.645 4.290 1.00 86.94 192 ARG A O 1
ATOM 1522 N N . ARG A 1 193 ? -13.238 1.803 5.669 1.00 87.88 193 ARG A N 1
ATOM 1523 C CA . ARG A 1 193 ? -13.589 0.566 4.947 1.00 87.88 193 ARG A CA 1
ATOM 1524 C C . ARG A 1 193 ? -12.418 -0.400 4.860 1.00 87.88 193 ARG A C 1
ATOM 1526 O O . ARG A 1 193 ? -11.540 -0.233 4.013 1.00 87.88 193 ARG A O 1
ATOM 1533 N N . PHE A 1 194 ? -12.436 -1.340 5.778 1.00 86.06 194 PHE A N 1
ATOM 1534 C CA . PHE A 1 194 ? -11.496 -2.432 5.894 1.00 86.06 194 PHE A CA 1
ATOM 1535 C C . PHE A 1 194 ? -12.317 -3.698 5.933 1.00 86.06 194 PHE A C 1
ATOM 1537 O O . PHE A 1 194 ? -13.163 -3.814 6.810 1.00 86.06 194 PHE A O 1
ATOM 1544 N N . GLU A 1 195 ? -12.087 -4.565 4.969 1.00 88.12 195 GLU A N 1
ATOM 1545 C CA . GLU A 1 195 ? -12.771 -5.835 4.810 1.00 88.12 195 GLU A CA 1
ATOM 1546 C C . GLU A 1 195 ? -11.666 -6.884 4.724 1.00 88.12 195 GLU A C 1
ATOM 1548 O O . GLU A 1 195 ? -10.823 -6.861 3.821 1.00 88.12 195 GLU A O 1
ATOM 1553 N N . TYR A 1 196 ? -11.589 -7.731 5.7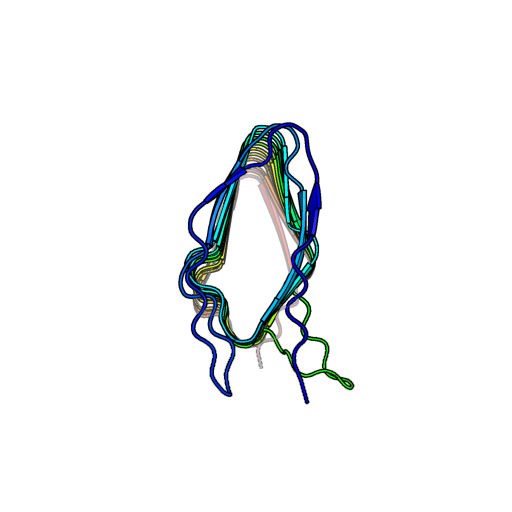42 1.00 87.06 196 TYR A N 1
ATOM 1554 C CA . TYR A 1 196 ? -10.481 -8.656 5.905 1.00 87.06 196 TYR A CA 1
ATOM 1555 C C . TYR A 1 196 ? -10.960 -10.064 6.231 1.00 87.06 196 TYR A C 1
ATOM 1557 O O . TYR A 1 196 ? -11.930 -10.240 6.954 1.00 87.06 196 TYR A O 1
ATOM 1565 N N . VAL A 1 197 ? -10.254 -11.091 5.762 1.00 88.44 197 VAL A N 1
ATOM 1566 C CA . VAL A 1 197 ? -10.541 -12.455 6.238 1.00 88.44 197 VAL A CA 1
ATOM 1567 C C . VAL A 1 197 ? -9.760 -12.712 7.525 1.00 88.44 197 VAL A C 1
ATOM 1569 O O . VAL A 1 197 ? -10.360 -12.907 8.571 1.00 88.44 197 VAL A O 1
ATOM 1572 N N . ASN A 1 198 ? -8.431 -12.607 7.489 1.00 89.94 198 ASN A N 1
ATOM 1573 C CA . ASN A 1 198 ? -7.555 -12.890 8.623 1.00 89.94 198 ASN A CA 1
ATOM 1574 C C . ASN A 1 198 ? -6.537 -11.768 8.851 1.00 89.94 198 ASN A C 1
ATOM 1576 O O . ASN A 1 198 ? -5.813 -11.371 7.930 1.00 89.94 198 ASN A O 1
ATOM 1580 N N . ILE A 1 199 ? -6.402 -11.322 10.101 1.00 89.00 199 ILE A N 1
ATOM 1581 C CA . ILE A 1 199 ? -5.339 -10.412 10.536 1.00 89.00 199 ILE A CA 1
ATOM 1582 C C . ILE A 1 199 ? -4.674 -10.955 11.800 1.00 89.00 199 ILE A C 1
ATOM 1584 O O . ILE A 1 199 ? -5.340 -11.167 12.809 1.00 89.00 199 ILE A O 1
ATOM 1588 N N . CYS A 1 200 ? -3.349 -11.115 11.808 1.00 89.88 200 CYS A N 1
ATOM 1589 C CA . CYS A 1 200 ? -2.675 -11.453 13.065 1.00 89.88 200 CYS A CA 1
ATOM 1590 C C . CYS A 1 200 ? -2.622 -10.232 13.993 1.00 89.88 200 CYS A C 1
ATOM 1592 O O . CYS A 1 200 ? -3.067 -10.307 15.130 1.00 89.88 200 CYS A O 1
ATOM 1594 N N . LEU A 1 201 ? -2.113 -9.091 13.521 1.00 90.56 201 LEU A N 1
ATOM 1595 C CA . LEU A 1 201 ? -1.963 -7.885 14.340 1.00 90.56 201 LEU A CA 1
ATOM 1596 C C . LEU A 1 201 ? -2.557 -6.658 13.640 1.00 90.56 201 LEU A C 1
ATOM 1598 O O . LEU A 1 201 ? -2.116 -6.286 12.551 1.00 90.56 201 LEU A O 1
ATOM 1602 N N . PHE A 1 202 ? -3.503 -5.982 14.288 1.00 88.69 202 PHE A N 1
ATOM 1603 C CA . PHE A 1 202 ? -4.065 -4.710 13.845 1.00 88.69 202 PHE A CA 1
ATOM 1604 C C . PHE A 1 202 ? -3.764 -3.612 14.862 1.00 88.69 202 PHE A C 1
ATOM 1606 O O . PHE A 1 202 ? -4.294 -3.622 15.969 1.00 88.69 202 PHE A O 1
ATOM 1613 N N . ASN A 1 203 ? -2.946 -2.637 14.469 1.00 90.50 203 ASN A N 1
ATOM 1614 C CA . ASN A 1 203 ? -2.486 -1.556 15.331 1.00 90.50 203 ASN A CA 1
ATOM 1615 C C . ASN A 1 203 ? -2.775 -0.185 14.708 1.00 90.50 203 ASN A C 1
ATOM 1617 O O . ASN A 1 203 ? -2.390 0.108 13.573 1.00 90.50 203 ASN A O 1
ATOM 1621 N N . ILE A 1 204 ? -3.409 0.700 15.475 1.00 88.88 204 ILE A N 1
ATOM 1622 C CA . ILE A 1 204 ? -3.489 2.124 15.142 1.00 88.88 204 ILE A CA 1
ATOM 1623 C C . ILE A 1 204 ? -3.060 2.952 16.347 1.00 88.88 204 ILE A C 1
ATOM 1625 O O . ILE A 1 204 ? -3.739 2.961 17.369 1.00 88.88 204 ILE A O 1
ATOM 1629 N N . THR A 1 205 ? -1.991 3.730 16.190 1.00 91.06 205 THR A N 1
ATOM 1630 C CA . THR A 1 205 ? -1.456 4.586 17.256 1.00 91.06 205 THR A CA 1
ATOM 1631 C C . THR A 1 205 ? -1.467 6.036 16.811 1.00 91.06 205 THR A C 1
ATOM 1633 O O . THR A 1 205 ? -0.556 6.495 16.110 1.00 91.06 205 THR A O 1
ATOM 1636 N N . CYS A 1 206 ? -2.506 6.784 17.199 1.00 89.50 206 CYS A N 1
ATOM 1637 C CA . CYS A 1 206 ? -2.642 8.172 16.772 1.00 89.50 206 CYS A CA 1
ATOM 1638 C C . CYS A 1 206 ? -3.256 9.108 17.808 1.00 89.50 206 CYS A C 1
ATOM 1640 O O . CYS A 1 206 ? -4.218 8.760 18.475 1.00 89.50 206 CYS A O 1
ATOM 1642 N N . LYS A 1 207 ? -2.790 10.366 17.887 1.00 90.69 207 LYS A N 1
ATOM 1643 C CA . LYS A 1 207 ? -3.399 11.355 18.807 1.00 90.69 207 LYS A CA 1
ATOM 1644 C C . LYS A 1 207 ? -4.894 11.544 18.524 1.00 90.69 207 LYS A C 1
ATOM 1646 O O . LYS A 1 207 ? -5.682 11.562 19.465 1.00 90.69 207 LYS A O 1
ATOM 1651 N N . ASN A 1 208 ? -5.255 11.686 17.251 1.00 90.06 208 ASN A N 1
ATOM 1652 C CA . ASN A 1 208 ? -6.632 11.729 16.776 1.00 90.06 208 ASN A CA 1
ATOM 1653 C C . ASN A 1 208 ? -6.840 10.616 15.744 1.00 90.06 208 ASN A C 1
ATOM 1655 O O . ASN A 1 208 ? -6.162 10.612 14.713 1.00 90.06 208 ASN A O 1
ATOM 1659 N N . CYS A 1 209 ? -7.780 9.709 15.989 1.00 85.62 209 CYS A N 1
ATOM 1660 C CA . CYS A 1 209 ? -8.114 8.620 15.080 1.00 85.62 209 CYS A CA 1
ATOM 1661 C C . CYS A 1 209 ? -9.603 8.642 14.727 1.00 85.62 209 CYS A C 1
ATOM 1663 O O . CYS A 1 209 ? -10.458 8.752 15.603 1.00 85.62 209 CYS A O 1
ATOM 1665 N N . ILE A 1 210 ? -9.915 8.517 13.439 1.00 85.88 210 ILE A N 1
ATOM 1666 C CA . ILE A 1 210 ? -11.266 8.228 12.958 1.00 85.88 210 ILE A CA 1
ATOM 1667 C C . ILE A 1 210 ? -11.196 6.943 12.144 1.00 85.88 210 ILE A C 1
ATOM 1669 O O . ILE A 1 210 ? -10.703 6.962 11.015 1.00 85.88 210 ILE A O 1
ATOM 1673 N N . ALA A 1 211 ? -11.749 5.870 12.695 1.00 82.25 211 ALA A N 1
ATOM 1674 C CA . ALA A 1 211 ? -11.904 4.584 12.042 1.00 82.25 211 ALA A CA 1
ATOM 1675 C C . ALA A 1 211 ? -13.385 4.312 11.755 1.00 82.25 211 ALA A C 1
ATOM 1677 O O . ALA A 1 211 ? -14.248 4.433 12.628 1.00 82.25 211 ALA A O 1
ATOM 1678 N N . ARG A 1 212 ? -13.710 4.001 10.498 1.00 83.94 212 ARG A N 1
ATOM 1679 C CA . ARG A 1 212 ? -15.093 3.745 10.063 1.00 83.94 212 ARG A CA 1
ATOM 1680 C C . ARG A 1 212 ? -15.160 2.493 9.209 1.00 83.94 212 ARG A C 1
ATOM 1682 O O . ARG A 1 212 ? -14.474 2.474 8.187 1.00 83.94 212 ARG A O 1
ATOM 1689 N N . ARG A 1 213 ? -16.106 1.605 9.527 1.00 84.94 213 ARG A N 1
ATOM 1690 C CA . ARG A 1 213 ? -16.394 0.356 8.810 1.00 84.94 213 ARG A CA 1
ATOM 1691 C C . ARG A 1 213 ? -15.173 -0.538 8.746 1.00 84.94 213 ARG A C 1
ATOM 1693 O O . ARG A 1 213 ? -14.294 -0.339 7.905 1.00 84.94 213 ARG A O 1
ATOM 1700 N N . PHE A 1 214 ? -15.122 -1.442 9.693 1.00 83.88 214 PHE A N 1
ATOM 1701 C CA . PHE A 1 214 ? -14.110 -2.457 9.787 1.00 83.88 214 PHE A CA 1
ATOM 1702 C C . PHE A 1 214 ? -14.848 -3.775 9.970 1.00 83.88 214 PHE A C 1
ATOM 1704 O O . PHE A 1 214 ? -15.607 -3.914 10.923 1.00 83.88 214 PHE A O 1
ATOM 1711 N N . GLU A 1 215 ? -14.639 -4.674 9.030 1.00 86.75 215 GLU A N 1
ATOM 1712 C CA . GLU A 1 215 ? -15.272 -5.977 8.928 1.00 86.75 215 GLU A CA 1
ATOM 1713 C C . GLU A 1 215 ? -14.132 -6.988 8.805 1.00 86.75 215 GLU A C 1
ATOM 1715 O O . GLU A 1 215 ? -13.240 -6.829 7.961 1.00 86.75 215 GLU A O 1
ATOM 1720 N N . CYS A 1 216 ? -14.088 -7.975 9.695 1.00 86.12 216 CYS A N 1
ATOM 1721 C CA . CYS A 1 216 ? -13.074 -9.018 9.631 1.00 86.12 216 CYS A CA 1
ATOM 1722 C C . CYS A 1 216 ? -13.608 -10.371 10.096 1.00 86.12 216 CYS A C 1
ATOM 1724 O O . CYS A 1 216 ? -14.329 -10.407 11.077 1.00 86.12 216 CYS A O 1
ATOM 1726 N N . ALA A 1 217 ? -13.223 -11.487 9.476 1.00 87.25 217 ALA A N 1
ATOM 1727 C CA . ALA A 1 217 ? -13.586 -12.789 10.045 1.00 87.25 217 ALA A CA 1
ATOM 1728 C C . ALA A 1 217 ? -12.752 -13.092 11.306 1.00 87.25 217 ALA A C 1
ATOM 1730 O O . ALA A 1 217 ? -13.308 -13.356 12.365 1.00 87.25 217 ALA A O 1
ATOM 1731 N N . ASN A 1 218 ? -11.418 -12.984 11.234 1.00 87.44 218 ASN A N 1
ATOM 1732 C CA . ASN A 1 218 ? -10.528 -13.373 12.334 1.00 87.44 218 ASN A CA 1
ATOM 1733 C C . ASN A 1 218 ? -9.429 -12.343 12.626 1.00 87.44 218 ASN A C 1
ATOM 1735 O O . ASN A 1 218 ? -8.658 -11.968 11.736 1.00 87.44 218 ASN A O 1
ATOM 1739 N N . ILE A 1 219 ? -9.281 -11.969 13.901 1.00 86.38 219 ILE A N 1
ATOM 1740 C CA . ILE A 1 219 ? -8.211 -11.098 14.401 1.00 86.38 219 ILE A CA 1
ATOM 1741 C C . ILE A 1 219 ? -7.576 -11.659 15.668 1.00 86.38 219 ILE A C 1
ATOM 1743 O O . ILE A 1 219 ? -8.233 -11.810 16.696 1.00 86.38 219 ILE A O 1
ATOM 1747 N N . TYR A 1 220 ? -6.260 -11.864 15.627 1.00 88.25 220 TYR A N 1
ATOM 1748 C CA . TYR A 1 220 ? -5.506 -12.300 16.806 1.00 88.25 220 TYR A CA 1
ATOM 1749 C C . TYR A 1 220 ? -5.091 -11.152 17.742 1.00 88.25 220 TYR A C 1
ATOM 1751 O O . TYR A 1 220 ? -4.873 -11.357 18.921 1.00 88.25 220 TYR A O 1
ATOM 1759 N N . LEU A 1 221 ? -4.938 -9.916 17.279 1.00 87.38 221 LEU A N 1
ATOM 1760 C CA . LEU A 1 221 ? -4.761 -8.783 18.188 1.00 87.38 221 LEU A CA 1
ATOM 1761 C C . LEU A 1 221 ? -5.287 -7.521 17.544 1.00 87.38 221 LEU A C 1
ATOM 1763 O O . LEU A 1 221 ? -4.847 -7.131 16.462 1.00 87.38 221 LEU A O 1
ATOM 1767 N N . PHE A 1 222 ? -6.171 -6.843 18.260 1.00 85.31 222 PHE A N 1
ATOM 1768 C CA . PHE A 1 222 ? -6.674 -5.540 17.879 1.00 85.31 222 PHE A CA 1
ATOM 1769 C C . PHE A 1 222 ? -6.254 -4.498 18.912 1.00 85.31 222 PHE A C 1
ATOM 1771 O O . PHE A 1 222 ? -6.623 -4.598 20.081 1.00 85.31 222 PHE A O 1
ATOM 1778 N N . ASN A 1 223 ? -5.513 -3.475 18.490 1.00 86.62 223 ASN A N 1
ATOM 1779 C CA . ASN A 1 223 ? -5.128 -2.359 19.341 1.00 86.62 223 ASN A CA 1
ATOM 1780 C C . ASN A 1 223 ? -5.340 -1.009 18.646 1.00 86.62 223 ASN A C 1
ATOM 1782 O O . ASN A 1 223 ? -4.800 -0.732 17.572 1.00 86.62 223 ASN A O 1
ATOM 1786 N N . VAL A 1 224 ? -6.087 -0.123 19.299 1.00 84.62 224 VAL A 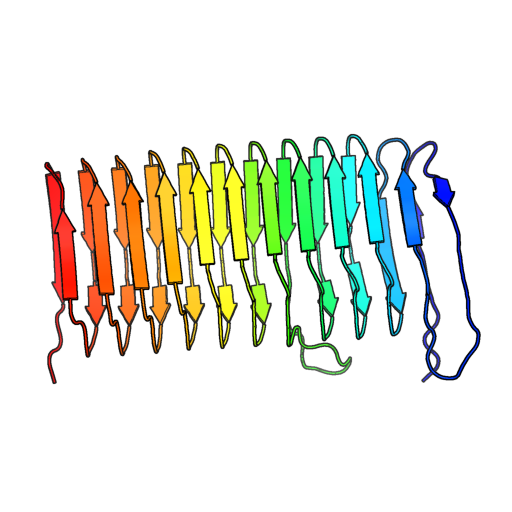N 1
ATOM 1787 C CA . VAL A 1 224 ? -6.217 1.279 18.898 1.00 84.62 224 VAL A CA 1
ATOM 1788 C C . VAL A 1 224 ? -5.905 2.173 20.088 1.00 84.62 224 VAL A C 1
ATOM 1790 O O . VAL A 1 224 ? -6.666 2.239 21.051 1.00 84.62 224 VAL A O 1
ATOM 1793 N N . THR A 1 225 ? -4.814 2.925 19.994 1.00 86.12 225 THR A N 1
ATOM 1794 C CA . THR A 1 225 ? -4.364 3.850 21.037 1.00 86.12 225 THR A CA 1
ATOM 1795 C C . THR A 1 225 ? -4.412 5.285 20.532 1.00 86.12 225 THR A C 1
ATOM 1797 O O . THR A 1 225 ? -3.856 5.619 19.481 1.00 86.12 225 THR A O 1
ATOM 1800 N N . GLY A 1 226 ? -5.034 6.176 21.301 1.00 84.25 226 GLY A N 1
ATOM 1801 C CA . GLY A 1 226 ? -5.067 7.592 20.956 1.00 84.25 226 GLY A CA 1
ATOM 1802 C C . GLY A 1 226 ? -5.643 8.504 22.022 1.00 84.25 226 GLY A C 1
ATOM 1803 O O . GLY A 1 226 ? -6.176 8.054 23.021 1.00 84.25 226 GLY A O 1
ATOM 1804 N N . LYS A 1 227 ? -5.540 9.827 21.846 1.00 86.88 227 LYS A N 1
ATOM 1805 C CA . LYS A 1 227 ? -6.184 10.768 22.783 1.00 86.88 227 LYS A CA 1
ATOM 1806 C C . LYS A 1 227 ? -7.673 10.901 22.472 1.00 86.88 227 LYS A C 1
ATOM 1808 O O . LYS A 1 227 ? -8.481 10.875 23.394 1.00 86.88 227 LYS A O 1
ATOM 1813 N N . ASN A 1 228 ? -8.001 11.061 21.191 1.00 86.56 228 ASN A N 1
ATOM 1814 C CA . ASN A 1 228 ? -9.361 11.187 20.685 1.00 86.56 228 ASN A CA 1
ATOM 1815 C C . ASN A 1 228 ? -9.580 10.134 19.593 1.00 86.56 228 ASN A C 1
ATOM 1817 O O . ASN A 1 228 ? -9.013 10.259 18.504 1.00 86.56 228 ASN A O 1
ATOM 1821 N N . CYS A 1 229 ? -10.392 9.117 19.864 1.00 79.75 229 CYS A N 1
ATOM 1822 C CA . CYS A 1 229 ? -10.649 8.034 18.916 1.00 79.75 229 CYS A CA 1
ATOM 1823 C C . CYS A 1 229 ? -12.143 7.929 18.634 1.00 79.75 229 CYS A C 1
ATOM 1825 O O . CYS A 1 229 ? -12.954 7.883 19.551 1.00 79.75 229 CYS A O 1
ATOM 1827 N N . ILE A 1 230 ? -12.510 7.874 17.357 1.00 82.00 230 ILE A N 1
ATOM 1828 C CA . ILE A 1 230 ? -13.873 7.581 16.924 1.00 82.00 230 ILE A CA 1
ATOM 1829 C C . ILE A 1 230 ? -13.826 6.301 16.102 1.00 82.00 230 ILE A C 1
ATOM 1831 O O . ILE A 1 230 ? -13.295 6.306 14.993 1.00 82.00 230 ILE A O 1
ATOM 1835 N N . ALA A 1 231 ? -14.409 5.236 16.635 1.00 77.00 231 ALA A N 1
ATOM 1836 C CA . ALA A 1 231 ? -14.565 3.942 15.991 1.00 77.00 231 ALA A CA 1
ATOM 1837 C C . ALA A 1 231 ? -16.057 3.691 15.712 1.00 77.00 231 ALA A C 1
ATOM 1839 O O . ALA A 1 231 ? -16.899 3.818 16.599 1.00 77.00 231 ALA A O 1
ATOM 1840 N N . ARG A 1 232 ? -16.429 3.398 14.462 1.00 80.75 232 ARG A N 1
ATOM 1841 C CA . ARG A 1 232 ? -17.833 3.140 14.091 1.00 80.75 232 ARG A CA 1
ATOM 1842 C C . ARG A 1 232 ? -17.952 1.946 13.159 1.00 80.75 232 ARG A C 1
ATOM 1844 O O . ARG A 1 232 ? -17.297 1.979 12.115 1.00 80.75 232 ARG A O 1
ATOM 1851 N N . ARG A 1 233 ? -18.900 1.048 13.461 1.00 80.88 233 ARG A N 1
ATOM 1852 C CA . ARG A 1 233 ? -19.223 -0.158 12.676 1.00 80.88 233 ARG A CA 1
ATOM 1853 C C . ARG A 1 233 ? -18.002 -1.052 12.571 1.00 80.88 233 ARG A C 1
ATOM 1855 O O . ARG A 1 233 ? -17.280 -1.015 11.580 1.00 80.88 233 ARG A O 1
ATOM 1862 N N . PHE A 1 234 ? -17.710 -1.676 13.695 1.00 78.44 234 PHE A N 1
ATOM 1863 C CA . PHE A 1 234 ? -16.694 -2.698 13.815 1.00 78.44 234 PHE A CA 1
ATOM 1864 C C . PHE A 1 234 ? -17.438 -4.004 14.010 1.00 78.44 234 PHE A C 1
ATOM 1866 O O . PHE A 1 234 ? -18.164 -4.130 14.997 1.00 78.44 234 PHE A O 1
ATOM 1873 N N . GLU A 1 235 ? -17.262 -4.890 13.046 1.00 82.06 235 GLU A N 1
ATOM 1874 C CA . GLU A 1 235 ? -17.881 -6.201 12.952 1.00 82.06 235 GLU A CA 1
ATOM 1875 C C . GLU A 1 235 ? -16.740 -7.202 12.809 1.00 82.06 235 GLU A C 1
ATOM 1877 O O . GLU A 1 235 ? -15.836 -7.023 11.984 1.00 82.06 235 GLU A O 1
ATOM 1882 N N . CYS A 1 236 ? -16.716 -8.200 13.682 1.00 79.75 236 CYS A N 1
ATOM 1883 C CA . CYS A 1 236 ? -15.764 -9.282 13.560 1.00 79.75 236 CYS A CA 1
ATOM 1884 C C . CYS A 1 236 ? -16.290 -10.541 14.222 1.00 79.75 236 CYS A C 1
ATOM 1886 O O . CYS A 1 236 ? -16.831 -10.440 15.324 1.00 79.75 236 CYS A O 1
ATOM 1888 N N . ASP A 1 237 ? -16.088 -11.676 13.557 1.00 83.06 237 ASP A N 1
ATOM 1889 C CA . ASP A 1 237 ? -16.581 -12.965 14.039 1.00 83.06 237 ASP A CA 1
ATOM 1890 C C . ASP A 1 237 ? -15.706 -13.466 15.197 1.00 83.06 237 ASP A C 1
ATOM 1892 O O . ASP A 1 237 ? -16.211 -13.838 16.250 1.00 83.06 237 ASP A O 1
ATOM 1896 N N . ASN A 1 238 ? -14.377 -13.392 15.048 1.00 82.75 238 ASN A N 1
ATOM 1897 C CA . ASN A 1 238 ? -13.416 -13.839 16.056 1.00 82.75 238 ASN A CA 1
ATOM 1898 C C . ASN A 1 238 ? -12.362 -12.763 16.351 1.00 82.75 238 ASN A C 1
ATOM 1900 O O . ASN A 1 238 ? -11.497 -12.490 15.515 1.00 82.75 238 ASN A O 1
ATOM 1904 N N . ILE A 1 239 ? -12.363 -12.200 17.566 1.00 76.81 239 ILE A N 1
ATOM 1905 C CA . ILE A 1 239 ? -11.285 -11.320 18.052 1.00 76.81 239 ILE A CA 1
ATOM 1906 C C . ILE A 1 239 ? -10.786 -11.777 19.417 1.00 76.81 239 ILE A C 1
ATOM 1908 O O . ILE A 1 239 ? -11.556 -11.832 20.371 1.00 76.81 239 ILE A O 1
ATOM 1912 N N . CYS A 1 240 ? -9.474 -11.967 19.560 1.00 69.38 240 CYS A N 1
ATOM 1913 C CA . CYS A 1 240 ? -8.858 -12.058 20.884 1.00 69.38 240 CYS A CA 1
ATOM 1914 C C . CYS A 1 240 ? -7.344 -11.836 20.814 1.00 69.38 240 CYS A C 1
ATOM 1916 O O . CYS A 1 240 ? -6.720 -12.682 20.178 1.00 69.38 240 CYS A O 1
ATOM 1918 N N . PRO A 1 241 ? -6.738 -10.827 21.501 1.00 81.56 241 PRO A N 1
ATOM 1919 C CA . PRO A 1 241 ? -7.328 -9.779 22.363 1.00 81.56 241 PRO A CA 1
ATOM 1920 C C . PRO A 1 241 ? -7.798 -8.492 21.652 1.00 81.56 241 PRO A C 1
ATOM 1922 O O . PRO A 1 241 ? -7.304 -8.129 20.583 1.00 81.56 241 PRO A O 1
ATOM 1925 N N . PHE A 1 242 ? -8.686 -7.737 22.317 1.00 76.50 242 PHE A N 1
ATOM 1926 C CA . PHE A 1 242 ? -9.234 -6.456 21.847 1.00 76.50 242 PHE A CA 1
ATOM 1927 C C . PHE A 1 242 ? -8.937 -5.294 22.812 1.00 76.50 242 PHE A C 1
ATOM 1929 O O . PHE A 1 242 ? -9.406 -5.292 23.946 1.00 76.50 242 PHE A O 1
ATOM 1936 N N . ASN A 1 243 ? -8.219 -4.269 22.341 1.00 82.00 243 ASN A N 1
ATOM 1937 C CA . ASN A 1 243 ? -7.805 -3.111 23.134 1.00 82.00 243 ASN A CA 1
ATOM 1938 C C . ASN A 1 243 ? -8.101 -1.783 22.421 1.00 82.00 243 ASN A C 1
ATOM 1940 O O . ASN A 1 243 ? -7.610 -1.513 21.324 1.00 82.00 243 ASN A O 1
ATOM 1944 N N . VAL A 1 244 ? -8.847 -0.893 23.081 1.00 78.19 244 VAL A N 1
ATOM 1945 C CA . VAL A 1 244 ? -9.008 0.506 22.655 1.00 78.19 244 VAL A CA 1
ATOM 1946 C C . VAL A 1 244 ? -8.729 1.415 23.841 1.00 78.19 244 VAL A C 1
ATOM 1948 O O . VAL A 1 244 ? -9.445 1.388 24.836 1.00 78.19 244 VAL A O 1
ATOM 1951 N N . THR A 1 245 ? -7.681 2.229 23.742 1.00 80.62 245 THR A N 1
ATOM 1952 C CA . THR A 1 245 ? -7.178 3.046 24.854 1.00 80.62 245 THR A CA 1
ATOM 1953 C C . THR A 1 245 ? -7.123 4.523 24.480 1.00 80.62 245 THR A C 1
ATOM 1955 O O . THR A 1 245 ? -6.617 4.903 23.421 1.00 80.62 245 THR A O 1
ATOM 1958 N N . GLY A 1 246 ? -7.648 5.382 25.360 1.00 76.00 246 GLY A N 1
ATOM 1959 C CA . GLY A 1 246 ? -7.615 6.828 25.158 1.00 76.00 246 GLY A CA 1
ATOM 1960 C C . GLY A 1 246 ? -8.542 7.636 26.053 1.00 76.00 246 GLY A C 1
ATOM 1961 O O . GLY A 1 246 ? -9.470 7.094 26.638 1.00 76.00 246 GLY A O 1
ATOM 1962 N N . LYS A 1 247 ? -8.294 8.951 26.144 1.00 76.38 247 LYS A N 1
ATOM 1963 C CA . LYS A 1 247 ? -9.065 9.858 27.018 1.00 76.38 247 LYS A CA 1
ATOM 1964 C C . LYS A 1 247 ? -10.488 10.116 26.511 1.00 76.38 247 LYS A C 1
ATOM 1966 O O . LYS A 1 247 ? -11.400 10.195 27.316 1.00 76.38 247 LYS A O 1
ATOM 1971 N N . ASN A 1 248 ? -10.666 10.247 25.195 1.00 80.50 248 ASN A N 1
ATOM 1972 C CA . ASN A 1 248 ? -11.943 10.584 24.561 1.00 80.50 248 ASN A CA 1
ATOM 1973 C C . ASN A 1 248 ? -12.238 9.598 23.422 1.00 80.50 248 ASN A C 1
ATOM 1975 O O . ASN A 1 248 ? -12.141 9.944 22.238 1.00 80.50 248 ASN A O 1
ATOM 1979 N N . CYS A 1 249 ? -12.525 8.348 23.775 1.00 71.94 249 CYS A N 1
ATOM 1980 C CA . CYS A 1 249 ? -12.831 7.297 22.811 1.00 71.94 249 CYS A CA 1
ATOM 1981 C C . CYS A 1 249 ? -14.344 7.090 22.712 1.00 71.94 249 CYS A C 1
ATOM 1983 O O . CYS A 1 249 ? -14.997 6.807 23.708 1.00 71.94 249 CYS A O 1
ATOM 1985 N N . ILE A 1 250 ? -14.892 7.206 21.503 1.00 75.75 250 ILE A N 1
ATOM 1986 C CA . ILE A 1 250 ? -16.267 6.813 21.187 1.00 75.75 250 ILE A CA 1
ATOM 1987 C C . ILE A 1 250 ? -16.176 5.634 20.241 1.00 75.75 250 ILE A C 1
ATOM 1989 O O . ILE A 1 250 ? -15.613 5.758 19.149 1.00 75.75 250 ILE A O 1
ATOM 1993 N N . ALA A 1 251 ? -16.749 4.509 20.638 1.00 69.44 251 ALA A N 1
ATOM 1994 C CA . ALA A 1 251 ? -16.679 3.303 19.851 1.00 69.44 251 ALA A CA 1
ATOM 1995 C C . ALA A 1 251 ? -18.045 2.611 19.801 1.00 69.44 251 ALA A C 1
ATOM 1997 O O . ALA A 1 251 ? -18.668 2.381 20.831 1.00 69.44 251 ALA A O 1
ATOM 1998 N N . ARG A 1 252 ? -18.533 2.350 18.583 1.00 73.69 252 ARG A N 1
ATOM 1999 C CA . ARG A 1 252 ? -19.760 1.585 18.333 1.00 73.69 252 ARG A CA 1
ATOM 2000 C C . ARG A 1 252 ? -19.392 0.305 17.599 1.00 73.69 252 ARG A C 1
ATOM 2002 O O . ARG A 1 252 ? -18.986 0.374 16.432 1.00 73.69 252 ARG A O 1
ATOM 2009 N N . PHE A 1 253 ? -19.562 -0.803 18.305 1.00 68.38 253 PHE A N 1
ATOM 2010 C CA . PHE A 1 253 ? -19.298 -2.161 17.851 1.00 68.38 253 PHE A CA 1
ATOM 2011 C C . PHE A 1 253 ? -20.624 -2.866 17.613 1.00 68.38 253 PHE A C 1
ATOM 2013 O O . PHE A 1 253 ? -21.541 -2.741 18.422 1.00 68.38 253 PHE A O 1
ATOM 2020 N N . GLU A 1 254 ? -20.718 -3.558 16.489 1.00 65.00 254 GLU A N 1
ATOM 2021 C CA . GLU A 1 254 ? -21.794 -4.499 16.204 1.00 65.00 254 GLU A CA 1
ATOM 2022 C C . GLU A 1 254 ? -21.087 -5.854 16.256 1.00 65.00 254 GLU A C 1
ATOM 2024 O O . GLU A 1 254 ? -20.479 -6.307 15.297 1.00 65.00 254 GLU A O 1
ATOM 2029 N N . TYR A 1 255 ? -20.976 -6.380 17.476 1.00 56.31 255 TYR A N 1
ATOM 2030 C CA . TYR A 1 255 ? -20.241 -7.607 17.750 1.00 56.31 255 TYR A CA 1
ATOM 2031 C C . TYR A 1 255 ? -21.148 -8.797 17.450 1.00 56.31 255 TYR A C 1
ATOM 2033 O O . TYR A 1 255 ? -22.249 -8.872 18.000 1.00 56.31 255 TYR A O 1
ATOM 2041 N N . VAL A 1 256 ? -20.695 -9.704 16.588 1.00 49.38 256 VAL A N 1
ATOM 2042 C CA . VAL A 1 256 ? -21.399 -10.946 16.265 1.00 49.38 256 VAL A CA 1
ATOM 2043 C C . VAL A 1 256 ? -20.500 -12.085 16.736 1.00 49.38 256 VAL A C 1
ATOM 2045 O O . VAL A 1 256 ? -19.669 -12.574 15.989 1.00 49.38 256 VAL A O 1
ATOM 2048 N N . ASN A 1 257 ? -20.627 -12.464 18.009 1.00 47.56 257 ASN A N 1
ATOM 2049 C CA . ASN A 1 257 ? -20.127 -13.764 18.457 1.00 47.56 257 ASN A CA 1
ATOM 2050 C C . ASN A 1 257 ? -21.047 -14.827 17.837 1.00 47.56 257 ASN A C 1
ATOM 2052 O O . ASN A 1 257 ? -22.251 -14.796 18.112 1.00 47.56 257 ASN A O 1
ATOM 2056 N N . ILE A 1 258 ? -20.496 -15.749 17.048 1.00 39.72 258 ILE A N 1
ATOM 2057 C CA . ILE A 1 258 ? -21.102 -17.067 16.798 1.00 39.72 258 ILE A CA 1
ATOM 2058 C C . ILE A 1 258 ? -20.201 -18.106 17.448 1.00 39.72 258 ILE A C 1
ATOM 2060 O O . ILE A 1 258 ? -18.990 -18.091 17.140 1.00 39.72 258 ILE A O 1
#

Foldseek 3Di:
DDFPWDWDKDDAPWDFDDFDWDDDPFTERQARDETDDEQIAGAEGDGAEYAEAEYEYQHYHDAEYAYAEYHEHEYEHAAYEAYYYQYQEYAAYEFYHAHGYYYDPDDDPDDDDGAPAEYEHYEYEHAHGEHEAHAYAEYHAAEYEHQAYEHEHAHYAEYEAHEYYHAEYEAEHHAYEEHAEHEYEHAEYEAYAAAYAEYAYYEYHYQAYEHEHHEYAEYNDAEYHHAAYEAYEHEYAYYPPHYYDHNHYDHDYPYDHD